Protein AF-A0A1W9GSI4-F1 (afdb_monomer_lite)

Structure (mmCIF, N/CA/C/O backbone):
data_AF-A0A1W9GSI4-F1
#
_entry.id   AF-A0A1W9GSI4-F1
#
loop_
_atom_site.group_PDB
_atom_site.id
_atom_site.type_symbol
_atom_site.label_atom_id
_atom_site.label_alt_id
_atom_site.label_comp_id
_atom_site.label_asym_id
_atom_site.label_entity_id
_atom_site.label_seq_id
_atom_site.pdbx_PDB_ins_code
_atom_site.Cartn_x
_atom_site.Cartn_y
_atom_site.Cartn_z
_atom_site.occupancy
_atom_site.B_iso_or_equiv
_atom_site.auth_seq_id
_atom_site.auth_comp_id
_atom_site.auth_asym_id
_atom_site.auth_atom_id
_atom_site.pdbx_PDB_model_num
ATOM 1 N N . MET A 1 1 ? -27.346 -15.197 -15.917 1.00 40.31 1 MET A N 1
ATOM 2 C CA . MET A 1 1 ? -25.881 -15.423 -15.938 1.00 40.31 1 MET A CA 1
ATOM 3 C C . MET A 1 1 ? -25.239 -14.721 -17.139 1.00 40.31 1 MET A C 1
ATOM 5 O O . MET A 1 1 ? -24.558 -15.357 -17.931 1.00 40.31 1 MET A O 1
ATOM 9 N N . HIS A 1 2 ? -25.466 -13.418 -17.298 1.00 39.72 2 HIS A N 1
ATOM 10 C CA . HIS A 1 2 ? -24.841 -12.582 -18.329 1.00 39.72 2 HIS A CA 1
ATOM 11 C C . HIS A 1 2 ? -24.507 -11.247 -17.664 1.00 39.72 2 HIS A C 1
ATOM 13 O O . HIS A 1 2 ? -25.295 -10.324 -17.788 1.00 39.72 2 HIS A O 1
ATOM 19 N N . ASP A 1 3 ? -23.423 -11.187 -16.880 1.00 42.22 3 ASP A N 1
ATOM 20 C CA . ASP A 1 3 ? -22.788 -9.902 -16.542 1.00 42.22 3 ASP A CA 1
ATOM 21 C C . ASP A 1 3 ? -21.398 -10.081 -15.897 1.00 42.22 3 ASP A C 1
ATOM 23 O O . ASP A 1 3 ? -21.201 -9.890 -14.702 1.00 42.22 3 ASP A O 1
ATOM 27 N N . ALA A 1 4 ? -20.414 -10.539 -16.673 1.00 43.31 4 ALA A N 1
ATOM 28 C CA . ALA A 1 4 ? -19.015 -10.606 -16.215 1.00 43.31 4 ALA A CA 1
ATOM 29 C C . ALA A 1 4 ? -18.017 -10.071 -17.259 1.00 43.31 4 ALA A C 1
ATOM 31 O O . ALA A 1 4 ? -16.810 -10.234 -17.114 1.00 43.31 4 ALA A O 1
ATOM 32 N N . GLY A 1 5 ? -18.522 -9.420 -18.315 1.00 39.53 5 GLY A N 1
ATOM 33 C CA . GLY A 1 5 ? -17.714 -8.829 -19.388 1.00 39.53 5 GLY A CA 1
ATOM 34 C C . GLY A 1 5 ? -17.494 -7.317 -19.268 1.00 39.53 5 GLY A C 1
ATOM 35 O O . GLY A 1 5 ? -16.697 -6.772 -20.023 1.00 39.53 5 GLY A O 1
ATOM 36 N N . GLN A 1 6 ? -18.166 -6.620 -18.342 1.00 42.44 6 GLN A N 1
ATOM 37 C CA . GLN A 1 6 ? -18.096 -5.152 -18.247 1.00 42.44 6 GLN A CA 1
ATOM 38 C C . GLN A 1 6 ? -17.002 -4.612 -17.308 1.00 42.44 6 GLN A C 1
ATOM 40 O O . GLN A 1 6 ? -16.680 -3.427 -17.369 1.00 42.44 6 GLN A O 1
ATOM 45 N N . ALA A 1 7 ? -16.365 -5.452 -16.487 1.00 44.50 7 ALA A N 1
ATOM 46 C CA . ALA A 1 7 ? -15.383 -4.977 -15.506 1.00 44.50 7 ALA A CA 1
ATOM 47 C C . ALA A 1 7 ? -14.026 -4.558 -16.115 1.00 44.50 7 ALA A C 1
ATOM 49 O O . ALA A 1 7 ? -13.270 -3.844 -15.466 1.00 44.50 7 ALA A O 1
ATOM 50 N N . ILE A 1 8 ? -13.724 -4.946 -17.363 1.00 47.78 8 ILE A N 1
ATOM 51 C CA . ILE A 1 8 ? -12.445 -4.617 -18.026 1.00 47.78 8 ILE A CA 1
ATOM 52 C C . ILE A 1 8 ? -12.580 -3.399 -18.965 1.00 47.78 8 ILE A C 1
ATOM 54 O O . ILE A 1 8 ? -11.622 -2.652 -19.149 1.00 47.78 8 ILE A O 1
ATOM 58 N N . SER A 1 9 ? -13.781 -3.091 -19.474 1.00 45.72 9 SER A N 1
ATOM 59 C CA . SER A 1 9 ? -14.029 -1.857 -20.248 1.00 45.72 9 SER A CA 1
ATOM 60 C C . SER A 1 9 ? -14.299 -0.614 -19.385 1.00 45.72 9 SER A C 1
ATOM 62 O O . SER A 1 9 ? -14.203 0.504 -19.885 1.00 45.72 9 SER A O 1
ATOM 64 N N . GLY A 1 10 ? -14.587 -0.772 -18.089 1.00 39.91 10 GLY A N 1
ATOM 65 C CA . GLY A 1 10 ? -14.935 0.342 -17.196 1.00 39.91 10 GLY A CA 1
ATOM 66 C C . GLY A 1 10 ? -13.786 1.292 -16.826 1.00 39.91 10 GLY A C 1
ATOM 67 O O . GLY A 1 10 ? -14.050 2.391 -16.340 1.00 39.91 10 GLY A O 1
ATOM 68 N N . LEU A 1 11 ? -12.522 0.921 -17.067 1.00 46.91 11 LEU A N 1
ATOM 69 C CA . LEU A 1 11 ? -11.364 1.724 -16.645 1.00 46.91 11 LEU A CA 1
ATOM 70 C C . LEU A 1 11 ? -10.825 2.698 -17.710 1.00 46.91 11 LEU A C 1
ATOM 72 O O . LEU A 1 11 ? -9.931 3.480 -17.402 1.00 46.91 11 LEU A O 1
ATOM 76 N N . LEU A 1 12 ? -11.367 2.693 -18.937 1.00 45.78 12 LEU A N 1
ATOM 77 C CA . LEU A 1 12 ? -10.897 3.555 -20.038 1.00 45.78 12 LEU A CA 1
ATOM 78 C C . LEU A 1 12 ? -11.909 4.627 -20.489 1.00 45.78 12 LEU A C 1
ATOM 80 O O . LEU A 1 12 ? -11.684 5.303 -21.491 1.00 45.78 12 LEU A O 1
ATOM 84 N N . GLN A 1 13 ? -13.020 4.804 -19.763 1.00 46.88 13 GLN A N 1
ATOM 85 C CA . GLN A 1 13 ? -14.098 5.727 -20.152 1.00 46.88 13 GLN A CA 1
ATOM 86 C C . GLN A 1 13 ? -14.518 6.728 -19.066 1.00 46.88 13 GLN A C 1
ATOM 88 O O . GLN A 1 13 ? -15.527 7.412 -19.222 1.00 46.88 13 GLN A O 1
ATOM 93 N N . LYS A 1 14 ? -13.720 6.884 -18.000 1.00 47.88 14 LYS A N 1
ATOM 94 C CA . LYS A 1 14 ? -13.940 7.894 -16.948 1.00 47.88 14 LYS A CA 1
ATOM 95 C C . LYS A 1 14 ? -12.891 9.013 -16.955 1.00 47.88 14 LYS A C 1
ATOM 97 O O . LYS A 1 14 ? -12.501 9.507 -15.910 1.00 47.88 14 LYS A O 1
ATOM 102 N N . GLU A 1 15 ? -12.484 9.448 -18.145 1.00 48.78 15 GLU A N 1
ATOM 103 C CA . GLU A 1 15 ? -11.797 10.731 -18.350 1.00 48.78 15 GLU A CA 1
ATOM 104 C C . GLU A 1 15 ? -12.497 11.560 -19.429 1.00 48.78 15 GLU A C 1
ATOM 106 O O . GLU A 1 15 ? -11.930 11.868 -20.471 1.00 48.78 15 GLU A O 1
ATOM 111 N N . ARG A 1 16 ? -13.761 11.930 -19.194 1.00 48.81 16 ARG A N 1
ATOM 112 C CA . ARG A 1 16 ? -14.377 13.119 -19.806 1.00 48.81 16 ARG A CA 1
ATOM 113 C C . ARG A 1 16 ? -15.412 13.710 -18.856 1.00 48.81 16 ARG A C 1
ATOM 115 O O . ARG A 1 16 ? -16.540 13.238 -18.800 1.00 48.81 16 ARG A O 1
ATOM 122 N N . GLY A 1 17 ? -15.021 14.773 -18.156 1.00 37.59 17 GLY A N 1
ATOM 123 C CA . GLY A 1 17 ? -15.942 15.668 -17.456 1.00 37.59 17 GLY A CA 1
ATOM 124 C C . GLY A 1 17 ? -15.540 15.946 -16.015 1.00 37.59 17 GLY A C 1
ATOM 125 O O . GLY A 1 17 ? -16.058 15.314 -15.102 1.00 37.59 17 GLY A O 1
ATOM 126 N N . GLY A 1 18 ? -14.655 16.925 -15.807 1.00 53.66 18 GLY A N 1
ATOM 127 C CA . GLY A 1 18 ? -14.630 17.641 -14.530 1.00 53.66 18 GLY A CA 1
ATOM 128 C C . GLY A 1 18 ? -15.975 18.351 -14.294 1.00 53.66 18 GLY A C 1
ATOM 129 O O . GLY A 1 18 ? -16.701 18.594 -15.268 1.00 53.66 18 GLY A O 1
ATOM 130 N N . PRO A 1 19 ? -16.336 18.662 -13.037 1.00 52.75 19 PRO A N 1
ATOM 131 C CA . PRO A 1 19 ? -17.586 19.347 -12.730 1.00 52.75 19 PRO A CA 1
ATOM 132 C C . PRO A 1 19 ? -17.644 20.688 -13.474 1.00 52.75 19 PRO A C 1
ATOM 134 O O . PRO A 1 19 ? -16.715 21.493 -13.408 1.00 52.75 19 PRO A O 1
ATOM 137 N N . ARG A 1 20 ? -18.728 20.884 -14.227 1.00 52.44 20 ARG A N 1
ATOM 138 C CA . ARG A 1 20 ? -19.085 22.144 -14.886 1.00 52.44 20 ARG A CA 1
ATOM 139 C C . ARG A 1 20 ? -20.109 22.858 -14.011 1.00 52.44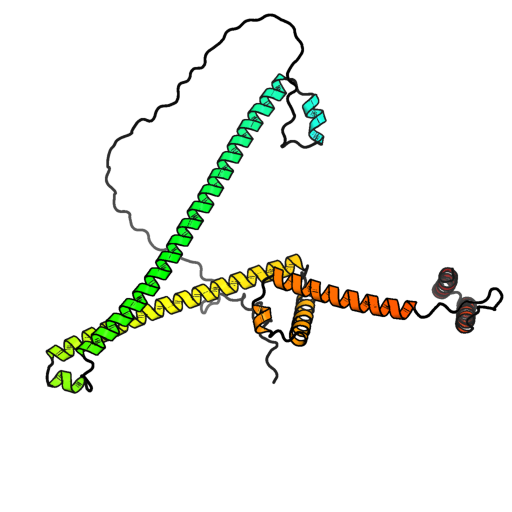 20 ARG A C 1
ATOM 141 O O . ARG A 1 20 ? -20.885 22.196 -13.328 1.00 52.44 20 ARG A O 1
ATOM 148 N N . ASP A 1 21 ? -20.113 24.181 -14.042 1.00 62.81 21 ASP A N 1
ATOM 149 C CA . ASP A 1 21 ? -21.222 24.966 -13.500 1.00 62.81 21 ASP A CA 1
ATOM 150 C C . ASP A 1 21 ? -22.487 24.809 -14.374 1.00 62.81 21 ASP A C 1
ATOM 152 O O . ASP A 1 21 ? -22.418 24.303 -15.499 1.00 62.81 21 ASP A O 1
ATOM 156 N N . ASP A 1 22 ? -23.647 25.269 -13.888 1.00 56.91 22 ASP A N 1
ATOM 157 C CA . ASP A 1 22 ? -24.937 25.229 -14.613 1.00 56.91 22 ASP A CA 1
ATOM 158 C C . ASP A 1 22 ? -24.930 26.017 -15.948 1.00 56.91 22 ASP A C 1
ATOM 160 O O . ASP A 1 22 ? -25.907 26.003 -16.696 1.00 56.91 22 ASP A O 1
ATOM 164 N N . ALA A 1 23 ? -23.816 26.677 -16.289 1.00 56.47 23 ALA A N 1
ATOM 165 C CA . ALA A 1 23 ? -23.590 27.386 -17.547 1.00 56.47 23 ALA A CA 1
ATOM 166 C C . ALA A 1 23 ? -22.503 26.746 -18.444 1.00 56.47 23 ALA A C 1
ATOM 168 O O . ALA A 1 23 ? -22.172 27.288 -19.503 1.00 56.47 23 ALA A O 1
ATOM 169 N N . GLY A 1 24 ? -21.959 25.583 -18.072 1.00 53.06 24 GLY A N 1
ATOM 170 C CA . GLY A 1 24 ? -21.089 24.772 -18.922 1.00 53.06 24 GLY A CA 1
ATOM 171 C C . GLY A 1 24 ? -19.654 25.282 -19.110 1.00 53.06 24 GLY A C 1
ATOM 172 O O . GLY A 1 24 ? -19.004 24.843 -20.067 1.00 53.06 24 GLY A O 1
ATOM 173 N N . ARG A 1 25 ? -19.140 26.161 -18.238 1.00 52.41 25 ARG A N 1
ATOM 174 C CA . ARG A 1 25 ? -17.769 26.701 -18.305 1.00 52.41 25 ARG A CA 1
ATOM 175 C C . ARG A 1 25 ? -16.822 25.978 -17.336 1.00 52.41 25 ARG A C 1
ATOM 177 O O . ARG A 1 25 ? -17.233 25.431 -16.318 1.00 52.41 25 ARG A O 1
ATOM 184 N N . PHE A 1 26 ? -15.533 25.940 -17.686 1.00 51.50 26 PHE A N 1
ATOM 185 C CA . PHE A 1 26 ? -14.476 25.400 -16.823 1.00 51.50 26 PHE A CA 1
ATOM 186 C C . PHE A 1 26 ? -14.098 26.447 -15.766 1.00 51.50 26 PHE A C 1
ATOM 188 O O . PHE A 1 26 ? -13.751 27.573 -16.121 1.00 51.50 26 PHE A O 1
ATOM 195 N N . ALA A 1 27 ? -14.181 26.089 -14.483 1.00 43.56 27 ALA A N 1
ATOM 196 C CA . ALA A 1 27 ? -13.895 26.997 -13.376 1.00 43.56 27 ALA A CA 1
ATOM 197 C C . ALA A 1 27 ? -12.385 27.275 -13.250 1.00 43.56 27 ALA A C 1
ATOM 199 O O . ALA A 1 27 ? -11.606 26.400 -12.872 1.00 43.56 27 ALA A O 1
ATOM 200 N N . SER A 1 28 ? -11.976 28.506 -13.554 1.00 43.38 28 SER A N 1
ATOM 201 C CA . SER A 1 28 ? -10.639 29.030 -13.264 1.00 43.38 28 SER A CA 1
ATOM 202 C C . SER A 1 28 ? -10.508 29.347 -11.771 1.00 43.38 28 SER A C 1
ATOM 204 O O . SER A 1 28 ? -11.365 30.011 -11.188 1.00 43.38 28 SER A O 1
ATOM 206 N N . ALA A 1 29 ? -9.426 28.888 -11.149 1.00 38.00 29 ALA A N 1
ATOM 207 C CA . ALA A 1 29 ? -9.125 29.132 -9.745 1.00 38.00 29 ALA A CA 1
ATOM 208 C C . ALA A 1 29 ? -8.625 30.572 -9.488 1.00 38.00 29 ALA A C 1
ATOM 210 O O . ALA A 1 29 ? -7.587 30.950 -10.017 1.00 38.00 29 ALA A O 1
ATOM 211 N N . LYS A 1 30 ? -9.360 31.282 -8.611 1.00 46.81 30 LYS A N 1
ATOM 212 C CA . LYS A 1 30 ? -9.003 32.371 -7.659 1.00 46.81 30 LYS A CA 1
ATOM 213 C C . LYS A 1 30 ? -8.314 33.662 -8.159 1.00 46.81 30 LYS A C 1
ATOM 215 O O . LYS A 1 30 ? -7.487 33.655 -9.059 1.00 46.81 30 LYS A O 1
ATOM 220 N N . PRO A 1 31 ? -8.594 34.781 -7.466 1.00 37.41 31 PRO A N 1
ATOM 221 C CA . PRO A 1 31 ? -7.566 35.323 -6.568 1.00 37.41 31 PRO A CA 1
ATOM 222 C C . PRO A 1 31 ? -8.114 35.593 -5.158 1.00 37.41 31 PRO A C 1
ATOM 224 O O . PRO A 1 31 ? -9.151 36.229 -4.990 1.00 37.41 31 PRO A O 1
ATOM 227 N N . THR A 1 32 ? -7.406 35.089 -4.147 1.00 41.19 32 THR A N 1
ATOM 228 C CA . THR A 1 32 ? -7.625 35.415 -2.733 1.00 41.19 32 THR A CA 1
ATOM 229 C C . THR A 1 32 ? -6.710 36.572 -2.352 1.00 41.19 32 THR A C 1
ATOM 231 O O . THR A 1 32 ? -5.536 36.577 -2.711 1.00 41.19 32 THR A O 1
ATOM 234 N N . GLU A 1 33 ? -7.318 37.517 -1.644 1.00 40.41 33 GLU A N 1
ATOM 235 C CA . GLU A 1 33 ? -6.767 38.704 -1.004 1.00 40.41 33 GLU A CA 1
ATOM 236 C C . GLU A 1 33 ? -5.466 38.508 -0.219 1.00 40.41 33 GLU A C 1
ATOM 238 O O . GLU A 1 33 ? -5.173 37.474 0.379 1.00 40.41 33 GLU A O 1
ATOM 243 N N . GLU A 1 34 ? -4.749 39.618 -0.231 1.00 37.88 34 GLU A N 1
ATOM 244 C CA . GLU A 1 34 ? -3.474 39.990 0.348 1.00 37.88 34 GLU A CA 1
ATOM 245 C C . GLU A 1 34 ? -3.683 40.558 1.763 1.00 37.88 34 GLU A C 1
ATOM 247 O O . GLU A 1 34 ? -4.482 41.476 1.923 1.00 37.88 34 GLU A O 1
ATOM 252 N N . GLN A 1 35 ? -2.969 40.048 2.781 1.00 36.09 35 GLN A N 1
ATOM 253 C CA . GLN A 1 35 ? -2.587 40.786 4.004 1.00 36.09 35 GLN A CA 1
ATOM 254 C C . GLN A 1 35 ? -1.605 39.975 4.892 1.00 36.09 35 GLN A C 1
ATOM 256 O O . GLN A 1 35 ? -1.440 38.778 4.665 1.00 36.09 35 GLN A O 1
ATOM 261 N N . PRO A 1 36 ? -0.857 40.603 5.828 1.00 41.44 36 PRO A N 1
ATOM 262 C CA . PRO A 1 36 ? 0.593 40.749 5.725 1.00 41.44 36 PRO A CA 1
ATOM 263 C C . PRO A 1 36 ? 1.386 39.981 6.801 1.00 41.44 36 PRO A C 1
ATOM 265 O O . PRO A 1 36 ? 0.850 39.496 7.795 1.00 41.44 36 PRO A O 1
ATOM 268 N N . ALA A 1 37 ? 2.701 39.898 6.588 1.00 42.72 37 ALA A N 1
ATOM 269 C CA . ALA A 1 37 ? 3.667 39.226 7.455 1.00 42.72 37 ALA A CA 1
ATOM 270 C C . ALA A 1 37 ? 3.863 39.920 8.823 1.00 42.72 37 ALA A C 1
ATOM 272 O O . ALA A 1 37 ? 3.913 41.152 8.873 1.00 42.72 37 ALA A O 1
ATOM 273 N N . PRO A 1 38 ? 4.074 39.164 9.919 1.00 48.62 38 PRO A N 1
ATOM 274 C CA . PRO A 1 38 ? 4.677 39.699 11.135 1.00 48.62 38 PRO A CA 1
ATOM 275 C C . PRO A 1 38 ? 6.219 39.762 11.023 1.00 48.62 38 PRO A C 1
ATOM 277 O O . PRO A 1 38 ? 6.820 38.965 10.296 1.00 48.62 38 PRO A O 1
ATOM 280 N N . PRO A 1 39 ? 6.872 40.703 11.733 1.00 41.78 39 PRO A N 1
ATOM 281 C CA . PRO A 1 39 ? 8.313 40.918 11.669 1.00 41.78 39 PRO A CA 1
ATOM 282 C C . PRO A 1 39 ? 9.036 39.878 12.528 1.00 41.78 39 PRO A C 1
ATOM 284 O O . PRO A 1 39 ? 8.602 39.591 13.643 1.00 41.78 39 PRO A O 1
ATOM 287 N N . VAL A 1 40 ? 10.154 39.342 12.035 1.00 43.97 40 VAL A N 1
ATOM 288 C CA . VAL A 1 40 ? 11.055 38.528 12.860 1.00 43.97 40 VAL A CA 1
ATOM 289 C C . VAL A 1 40 ? 12.350 39.289 13.085 1.00 43.97 40 VAL A C 1
ATOM 291 O O . VAL A 1 40 ? 13.015 39.755 12.161 1.00 43.97 40 VAL A O 1
ATOM 294 N N . GLU A 1 41 ? 12.599 39.447 14.372 1.00 38.03 41 GLU A N 1
ATOM 295 C CA . GLU A 1 41 ? 13.640 40.170 15.071 1.00 38.03 41 GLU A CA 1
ATOM 296 C C . GLU A 1 41 ? 15.046 39.676 14.711 1.00 38.03 41 GLU A C 1
ATOM 298 O O . GLU A 1 41 ? 15.299 38.481 14.548 1.00 38.03 41 GLU A O 1
ATOM 303 N N . ALA A 1 42 ? 15.971 40.627 14.619 1.00 37.81 42 ALA A N 1
ATOM 304 C CA . ALA A 1 42 ? 17.393 40.381 14.481 1.00 37.81 42 ALA A CA 1
ATOM 305 C C . ALA A 1 42 ? 17.930 39.621 15.702 1.00 37.81 42 ALA A C 1
ATOM 307 O O . ALA A 1 42 ? 17.799 40.080 16.833 1.00 37.81 42 ALA A O 1
ATOM 308 N N . THR A 1 43 ? 18.598 38.492 15.469 1.00 36.91 43 THR A N 1
ATOM 309 C CA . THR A 1 43 ? 19.545 37.922 16.431 1.00 36.91 43 THR A CA 1
ATOM 310 C C . THR A 1 43 ? 20.904 37.821 15.755 1.00 36.91 43 THR A C 1
ATOM 312 O O . THR A 1 43 ? 21.094 37.104 14.773 1.00 36.91 43 THR A O 1
ATOM 315 N N . GLU A 1 44 ? 21.828 38.625 16.266 1.00 34.56 44 GLU A N 1
ATOM 316 C CA . GLU A 1 44 ? 23.229 38.686 15.887 1.00 34.56 44 GLU A CA 1
ATOM 317 C C . GLU A 1 44 ? 24.038 37.512 16.475 1.00 34.56 44 GLU A C 1
ATOM 319 O O . GLU A 1 44 ? 23.979 37.266 17.677 1.00 34.56 44 GLU A O 1
ATOM 324 N N . ARG A 1 45 ? 24.917 36.955 15.618 1.00 37.09 45 ARG A N 1
ATOM 325 C CA . ARG A 1 45 ? 26.248 36.345 15.891 1.00 37.09 45 ARG A CA 1
ATOM 326 C C . ARG A 1 45 ? 26.308 34.936 16.527 1.00 37.09 45 ARG A C 1
ATOM 328 O O . ARG A 1 45 ? 25.372 34.537 17.205 1.00 37.09 45 ARG A O 1
ATOM 335 N N . PRO A 1 46 ? 27.435 34.193 16.373 1.00 37.69 46 PRO A N 1
ATOM 336 C CA . PRO A 1 46 ? 28.708 34.550 15.729 1.00 37.69 46 PRO A CA 1
ATOM 337 C C . PRO A 1 46 ? 29.096 33.670 14.525 1.00 37.69 46 PRO A C 1
ATOM 339 O O . PRO A 1 46 ? 28.721 32.509 14.407 1.00 37.69 46 PRO A O 1
ATOM 342 N N . VAL A 1 47 ? 29.899 34.262 13.639 1.00 40.53 47 VAL A N 1
ATOM 343 C CA . VAL A 1 47 ? 30.646 33.572 12.582 1.00 40.53 47 VAL A CA 1
ATOM 344 C C . VAL A 1 47 ? 31.817 32.862 13.248 1.00 40.53 47 VAL A C 1
ATOM 346 O O . VAL A 1 47 ? 32.717 33.522 13.768 1.00 40.53 47 VAL A O 1
ATOM 349 N N . GLU A 1 48 ? 31.786 31.533 13.253 1.00 35.66 48 GLU A N 1
ATOM 350 C CA . GLU A 1 48 ? 32.912 30.709 13.670 1.00 35.66 48 GLU A CA 1
ATOM 351 C C . GLU A 1 48 ? 33.693 30.281 12.425 1.00 35.66 48 GLU A C 1
ATOM 353 O O . GLU A 1 48 ? 33.201 29.599 11.526 1.00 35.66 48 GLU A O 1
ATOM 358 N N . THR A 1 49 ? 34.908 30.810 12.370 1.00 37.16 49 THR A N 1
ATOM 359 C CA . THR A 1 49 ? 35.991 30.532 11.439 1.00 37.16 49 THR A CA 1
ATOM 360 C C . THR A 1 49 ? 36.239 29.030 11.308 1.00 37.16 49 THR A C 1
ATOM 362 O O . THR A 1 49 ? 36.570 28.375 12.293 1.00 37.16 49 THR A O 1
ATOM 365 N N . GLN A 1 50 ? 36.182 28.500 10.086 1.00 34.84 50 GLN A N 1
ATOM 366 C CA . GLN A 1 50 ? 36.937 27.301 9.731 1.00 34.84 50 GLN A CA 1
ATOM 367 C C . GLN A 1 50 ? 37.856 27.607 8.552 1.00 34.84 50 GLN A C 1
ATOM 369 O O . GLN A 1 50 ? 37.422 27.993 7.468 1.00 34.84 50 GLN A O 1
ATOM 374 N N . GLU A 1 51 ? 39.136 27.488 8.883 1.00 33.88 51 GLU A N 1
ATOM 375 C CA . GLU A 1 51 ? 40.349 27.622 8.094 1.00 33.88 51 GLU A CA 1
ATOM 376 C C . GLU A 1 51 ? 40.234 27.125 6.650 1.00 33.88 51 GLU A C 1
ATOM 378 O O . GLU A 1 51 ? 39.897 25.973 6.370 1.00 33.88 51 GLU A O 1
ATOM 383 N N . SER A 1 52 ? 40.631 28.003 5.734 1.00 39.47 52 SER A N 1
ATOM 384 C CA . SER A 1 52 ? 41.185 27.622 4.440 1.00 39.47 52 SER A CA 1
ATOM 385 C C . SER A 1 52 ? 42.442 26.770 4.665 1.00 39.47 52 SER A C 1
ATOM 387 O O . SER A 1 52 ? 43.315 27.206 5.419 1.00 39.47 52 SER A O 1
ATOM 389 N N . PRO A 1 53 ? 42.611 25.611 4.006 1.00 39.50 53 PRO A N 1
ATOM 390 C CA . PRO A 1 53 ? 43.920 24.996 3.920 1.00 39.50 53 PRO A CA 1
ATOM 391 C C . PRO A 1 53 ? 44.759 25.799 2.923 1.00 39.50 53 PRO A C 1
ATOM 393 O O . PRO A 1 53 ? 44.529 25.750 1.718 1.00 39.50 53 PRO A O 1
ATOM 396 N N . ASP A 1 54 ? 45.642 26.606 3.503 1.00 30.31 54 ASP A N 1
ATOM 397 C CA . ASP A 1 54 ? 47.023 26.881 3.102 1.00 30.31 54 ASP A CA 1
ATOM 398 C C . ASP A 1 54 ? 47.358 26.700 1.606 1.00 30.31 54 ASP A C 1
ATOM 400 O O . ASP A 1 54 ? 47.581 25.593 1.106 1.00 30.31 54 ASP A O 1
ATOM 404 N N . ASP A 1 55 ? 47.449 27.837 0.914 1.00 41.41 55 ASP A N 1
ATOM 405 C CA . ASP A 1 55 ? 48.213 28.004 -0.320 1.00 41.41 55 ASP A CA 1
ATOM 406 C C . ASP A 1 55 ? 49.702 27.811 0.007 1.00 41.41 55 ASP A C 1
ATOM 408 O O . ASP A 1 55 ? 50.441 28.769 0.231 1.00 41.41 55 ASP A O 1
ATOM 412 N N . ASN A 1 56 ? 50.164 26.562 0.003 1.00 31.83 56 ASN A N 1
ATOM 413 C CA . ASN A 1 56 ? 51.586 26.267 -0.127 1.00 31.83 56 ASN A CA 1
ATOM 414 C C . ASN A 1 56 ? 51.884 25.909 -1.590 1.00 31.83 56 ASN A C 1
ATOM 416 O O . ASN A 1 56 ? 52.059 24.748 -1.961 1.00 31.83 56 ASN A O 1
ATOM 420 N N . LEU A 1 57 ? 51.876 26.934 -2.447 1.00 37.34 57 LEU A N 1
ATOM 421 C CA . LEU A 1 57 ? 52.488 26.871 -3.773 1.00 37.34 57 LEU A CA 1
ATOM 422 C C . LEU A 1 57 ? 54.001 27.006 -3.599 1.00 37.34 57 LEU A C 1
ATOM 424 O O . LEU A 1 57 ? 54.579 28.083 -3.740 1.00 37.34 57 LEU A O 1
ATOM 428 N N . GLU A 1 58 ? 54.629 25.883 -3.272 1.00 32.00 58 GLU A N 1
ATOM 429 C CA . GLU A 1 58 ? 56.073 25.713 -3.330 1.00 32.00 58 GLU A CA 1
ATOM 430 C C . GLU A 1 58 ? 56.497 25.819 -4.809 1.00 32.00 58 GLU A C 1
ATOM 432 O O . GLU A 1 58 ? 56.290 24.912 -5.617 1.00 32.00 58 GLU A O 1
ATOM 437 N N . PHE A 1 59 ? 57.009 26.991 -5.193 1.00 37.06 59 PHE A N 1
ATOM 438 C CA . PHE A 1 59 ? 57.720 27.190 -6.453 1.00 37.06 59 PHE A CA 1
ATOM 439 C C . PHE A 1 59 ? 59.088 26.510 -6.333 1.00 37.06 59 PHE A C 1
ATOM 441 O O . PHE A 1 59 ? 60.034 27.097 -5.811 1.00 37.06 59 PHE A O 1
ATOM 448 N N . ASP A 1 60 ? 59.187 25.274 -6.819 1.00 31.31 60 ASP A N 1
ATOM 449 C CA . ASP A 1 60 ? 60.471 24.652 -7.139 1.00 31.31 60 ASP A CA 1
ATOM 450 C C . ASP A 1 60 ? 60.915 25.134 -8.527 1.00 31.31 60 ASP A C 1
ATOM 452 O O . ASP A 1 60 ? 60.482 24.628 -9.567 1.00 31.31 60 ASP A O 1
ATOM 456 N N . ASP A 1 61 ? 61.748 26.175 -8.535 1.00 40.31 61 ASP A N 1
ATOM 457 C CA . ASP A 1 61 ? 62.503 26.621 -9.707 1.00 40.31 61 ASP A CA 1
ATOM 458 C C . ASP A 1 61 ? 63.700 25.678 -9.910 1.00 40.31 61 ASP A C 1
ATOM 460 O O . ASP A 1 61 ? 64.857 25.984 -9.616 1.00 40.31 61 ASP A O 1
ATOM 464 N N . GLY A 1 62 ? 63.390 24.466 -10.367 1.00 29.83 62 GLY A N 1
ATOM 465 C CA . GLY A 1 62 ? 64.350 23.441 -10.747 1.00 29.83 62 GLY A CA 1
ATOM 466 C C . GLY A 1 62 ? 64.658 23.508 -12.239 1.00 29.83 62 GLY A C 1
ATOM 467 O O . GLY A 1 62 ? 64.176 22.690 -13.024 1.00 29.83 62 GLY A O 1
ATOM 468 N N . GLN A 1 63 ? 65.489 24.465 -12.653 1.00 40.16 63 GLN A N 1
ATOM 469 C CA . GLN A 1 63 ? 66.085 24.465 -13.986 1.00 40.16 63 GLN A CA 1
ATOM 470 C C . GLN A 1 63 ? 66.985 23.226 -14.151 1.00 40.16 63 GLN A C 1
ATOM 472 O O . GLN A 1 63 ? 68.121 23.200 -13.684 1.00 40.16 63 GLN A O 1
ATOM 477 N N . SER A 1 64 ? 66.494 22.199 -14.852 1.00 31.36 64 SER A N 1
ATOM 478 C CA . SER A 1 64 ? 67.323 21.109 -15.374 1.00 31.36 64 SER A CA 1
ATOM 479 C C . SER A 1 64 ? 67.218 21.056 -16.893 1.00 31.36 64 SER A C 1
ATOM 481 O O . SER A 1 64 ? 66.231 20.634 -17.491 1.00 31.36 64 SER A O 1
ATOM 483 N N . THR A 1 65 ? 68.279 21.547 -17.517 1.00 37.59 65 THR A N 1
ATOM 484 C CA . THR A 1 65 ? 68.634 21.336 -18.914 1.00 37.59 65 THR A CA 1
ATOM 485 C C . THR A 1 65 ? 68.886 19.856 -19.178 1.00 37.59 65 THR A C 1
ATOM 487 O O . THR A 1 65 ? 69.822 19.282 -18.625 1.00 37.59 65 THR A O 1
ATOM 490 N N . GLY A 1 66 ? 68.118 19.264 -20.084 1.00 31.11 66 GLY A N 1
ATOM 491 C CA . GLY A 1 66 ? 68.395 17.932 -20.604 1.00 31.11 66 GLY A CA 1
ATOM 492 C C . GLY A 1 66 ? 67.327 17.514 -21.597 1.00 31.11 66 GLY A C 1
ATOM 493 O O . GLY A 1 66 ? 66.212 17.190 -21.212 1.00 31.11 66 GLY A O 1
ATOM 494 N N . ALA A 1 67 ? 67.663 17.558 -22.883 1.00 44.28 67 ALA A N 1
ATOM 495 C CA . ALA A 1 67 ? 66.858 16.961 -23.930 1.00 44.28 67 ALA A CA 1
ATOM 496 C C . ALA A 1 67 ? 66.743 15.449 -23.685 1.00 44.28 67 ALA A C 1
ATOM 498 O O . ALA A 1 67 ? 67.693 14.713 -23.937 1.00 44.28 67 ALA A O 1
ATOM 499 N N . ASP A 1 68 ? 65.578 15.001 -23.226 1.00 32.28 68 ASP A N 1
ATOM 500 C CA . ASP A 1 68 ? 65.134 13.624 -23.394 1.00 32.28 68 ASP A CA 1
ATOM 501 C C . ASP A 1 68 ? 63.668 13.640 -23.830 1.00 32.28 68 ASP A C 1
ATOM 503 O O . ASP A 1 68 ? 62.773 14.143 -23.148 1.00 32.28 68 ASP A O 1
ATOM 507 N N . ASN A 1 69 ? 63.446 13.190 -25.057 1.00 42.88 69 ASN A N 1
ATOM 508 C CA . ASN A 1 69 ? 62.192 13.306 -25.783 1.00 42.88 69 ASN A CA 1
ATOM 509 C C . ASN A 1 69 ? 61.327 12.079 -25.477 1.00 42.88 69 ASN A C 1
ATOM 511 O O . ASN A 1 69 ? 61.040 11.273 -26.358 1.00 42.88 69 ASN A O 1
ATOM 515 N N . ASN A 1 70 ? 60.972 11.912 -24.204 1.00 47.56 70 ASN A N 1
ATOM 516 C CA . ASN A 1 70 ? 60.108 10.830 -23.748 1.00 47.56 70 ASN A CA 1
ATOM 517 C C . ASN A 1 70 ? 58.989 11.417 -22.879 1.00 47.56 70 ASN A C 1
ATOM 519 O O . ASN A 1 70 ? 58.970 11.297 -21.655 1.00 47.56 70 ASN A O 1
ATOM 523 N N . GLN A 1 71 ? 58.079 12.146 -23.528 1.00 51.75 71 GLN A N 1
ATOM 524 C CA . GLN A 1 71 ? 56.858 12.619 -22.883 1.00 51.75 71 GLN A CA 1
ATOM 525 C C . GLN A 1 71 ? 55.968 11.424 -22.519 1.00 51.75 71 GLN A C 1
ATOM 527 O O . GLN A 1 71 ? 55.829 10.512 -23.336 1.00 51.75 71 GLN A O 1
ATOM 532 N N . PRO A 1 72 ? 55.342 11.421 -21.326 1.00 56.94 72 PRO A N 1
ATOM 533 C CA . PRO A 1 72 ? 54.378 10.391 -20.974 1.00 56.94 72 PRO A CA 1
ATOM 534 C C . PRO A 1 72 ? 53.238 10.430 -21.993 1.00 56.94 72 PRO A C 1
ATOM 536 O O . PRO A 1 72 ? 52.652 11.488 -22.231 1.00 56.94 72 PRO A O 1
ATOM 539 N N . ASP A 1 73 ? 52.954 9.292 -22.622 1.00 69.31 73 ASP A N 1
ATOM 540 C CA . ASP A 1 73 ? 51.840 9.183 -23.557 1.00 69.31 73 ASP A CA 1
ATOM 541 C C . ASP A 1 73 ? 50.540 9.370 -22.763 1.00 69.31 73 ASP A C 1
ATOM 543 O O . ASP A 1 73 ? 50.170 8.546 -21.925 1.00 69.31 73 ASP A O 1
ATOM 547 N N . ILE A 1 74 ? 49.908 10.533 -22.931 1.00 78.44 74 ILE A N 1
ATOM 548 C CA . ILE A 1 74 ? 48.668 10.863 -22.236 1.00 78.44 74 ILE A CA 1
ATOM 549 C C . ILE A 1 74 ? 47.520 10.187 -22.981 1.00 78.44 74 ILE A C 1
ATOM 551 O O . ILE A 1 74 ? 47.160 10.584 -24.099 1.00 78.44 74 ILE A O 1
ATOM 555 N N . ASP A 1 75 ? 46.931 9.190 -22.323 1.00 82.19 75 ASP A N 1
ATOM 556 C CA . ASP A 1 75 ? 45.775 8.459 -22.825 1.00 82.19 75 ASP A CA 1
ATOM 557 C C . ASP A 1 75 ? 44.589 9.386 -23.115 1.00 82.19 75 ASP A C 1
ATOM 559 O O . ASP A 1 75 ? 44.306 10.354 -22.400 1.00 82.19 75 ASP A O 1
ATOM 563 N N . MET A 1 76 ? 43.858 9.049 -24.177 1.00 84.75 76 MET A N 1
ATOM 564 C CA . MET A 1 76 ? 42.649 9.760 -24.578 1.00 84.75 76 MET A CA 1
ATOM 565 C C . MET A 1 76 ? 41.566 9.658 -23.485 1.00 84.75 76 MET A C 1
ATOM 567 O O . MET A 1 76 ? 41.357 8.573 -22.932 1.00 84.75 76 MET A O 1
ATOM 571 N N . PRO A 1 77 ? 40.828 10.747 -23.195 1.00 86.00 77 PRO A N 1
ATOM 572 C CA . PRO A 1 77 ? 39.670 10.720 -22.308 1.00 86.00 77 PRO A CA 1
ATOM 573 C C . PRO A 1 77 ? 38.680 9.593 -22.621 1.00 86.00 77 PRO A C 1
ATOM 575 O O . PRO A 1 77 ? 38.281 9.397 -23.767 1.00 86.00 77 PRO A O 1
ATOM 578 N N . LYS A 1 78 ? 38.199 8.898 -21.583 1.00 83.94 78 LYS A N 1
ATOM 579 C CA . LYS A 1 78 ? 37.226 7.793 -21.718 1.00 83.94 78 LYS A CA 1
ATOM 580 C C . LYS A 1 78 ? 35.862 8.230 -22.262 1.00 83.94 78 LYS A C 1
ATOM 582 O O . LYS A 1 78 ? 35.091 7.394 -22.719 1.00 83.94 78 LYS A O 1
ATOM 587 N N . SER A 1 79 ? 35.550 9.519 -22.165 1.00 81.69 79 SER A N 1
ATOM 588 C CA . SER A 1 79 ? 34.297 10.112 -22.634 1.00 81.69 79 SER A CA 1
ATOM 589 C C . SER A 1 79 ? 34.299 10.438 -24.130 1.00 81.69 79 SER A C 1
ATOM 591 O O . SER A 1 79 ? 33.252 10.802 -24.664 1.00 81.69 79 SER A O 1
ATOM 593 N N . TRP A 1 80 ? 35.451 10.334 -24.798 1.00 84.31 80 TRP A N 1
ATOM 594 C CA . TRP A 1 80 ? 35.593 10.621 -26.222 1.00 84.31 80 TRP A CA 1
ATOM 595 C C . TRP A 1 80 ? 35.354 9.365 -27.051 1.00 84.31 80 TRP A C 1
ATOM 597 O O . TRP A 1 80 ? 35.646 8.241 -26.634 1.00 84.31 80 TRP A O 1
ATOM 607 N N . SER A 1 81 ? 34.790 9.560 -28.236 1.00 86.69 81 SER A N 1
ATOM 608 C CA . SER A 1 81 ? 34.450 8.459 -29.124 1.00 86.69 81 SER A CA 1
ATOM 609 C C . SER A 1 81 ? 35.686 7.958 -29.872 1.00 86.69 81 SER A C 1
ATOM 611 O O . SER A 1 81 ? 36.705 8.640 -29.986 1.00 86.69 81 SER A O 1
ATOM 613 N N . SER A 1 82 ? 35.616 6.747 -30.428 1.00 81.75 82 SER A N 1
ATOM 614 C CA . SER A 1 82 ? 36.733 6.190 -31.198 1.00 81.75 82 SER A CA 1
ATOM 615 C C . SER A 1 82 ? 37.051 6.980 -32.472 1.00 81.75 82 SER A C 1
ATOM 617 O O . SER A 1 82 ? 38.171 6.869 -32.962 1.00 81.75 82 SER A O 1
ATOM 619 N N . SER A 1 83 ? 36.100 7.760 -33.005 1.00 82.06 83 SER A N 1
ATOM 620 C CA . SER A 1 83 ? 36.323 8.651 -34.155 1.00 82.06 83 SER A CA 1
ATOM 621 C C . SER A 1 83 ? 37.179 9.871 -33.816 1.00 82.06 83 SER A C 1
ATOM 623 O O . SER A 1 83 ? 37.818 10.418 -34.707 1.00 82.06 83 SER A O 1
ATOM 625 N N . ASP A 1 84 ? 37.271 10.245 -32.540 1.00 85.94 84 ASP A N 1
ATOM 626 C CA . ASP A 1 84 ? 38.017 11.433 -32.103 1.00 85.94 84 ASP A CA 1
ATOM 627 C C . ASP A 1 84 ? 39.511 11.124 -31.880 1.00 85.94 84 ASP A C 1
ATOM 629 O O . ASP A 1 84 ? 40.321 12.012 -31.611 1.00 85.94 84 ASP A O 1
ATOM 633 N N . ARG A 1 85 ? 39.906 9.850 -32.033 1.00 82.62 85 ARG A N 1
ATOM 634 C CA . ARG A 1 85 ? 41.285 9.372 -31.856 1.00 82.62 85 ARG A CA 1
ATOM 635 C C . ARG A 1 85 ? 42.256 10.031 -32.838 1.00 82.62 85 ARG A C 1
ATOM 637 O O . ARG A 1 85 ? 43.378 10.371 -32.458 1.00 82.62 85 ARG A O 1
ATOM 644 N N . ASP A 1 86 ? 41.821 10.242 -34.076 1.00 82.38 86 ASP A N 1
ATOM 645 C CA . ASP A 1 86 ? 42.652 10.859 -35.112 1.00 82.38 86 ASP A CA 1
ATOM 646 C C . ASP A 1 86 ? 42.894 12.346 -34.825 1.00 82.38 86 ASP A C 1
ATOM 648 O O . ASP A 1 86 ? 43.968 12.866 -35.123 1.00 82.38 86 ASP A O 1
ATOM 652 N N . GLU A 1 87 ? 41.938 13.032 -34.199 1.00 83.69 87 GLU A N 1
ATOM 653 C CA . GLU A 1 87 ? 42.084 14.422 -33.758 1.00 83.69 87 GLU A CA 1
ATOM 654 C C . GLU A 1 87 ? 42.926 14.521 -32.482 1.00 83.69 87 GLU A C 1
ATOM 656 O O . GLU A 1 87 ? 43.803 15.379 -32.397 1.00 83.69 87 GLU A O 1
ATOM 661 N N . TRP A 1 88 ? 42.758 13.583 -31.544 1.00 86.19 88 TRP A N 1
ATOM 662 C CA . TRP A 1 88 ? 43.583 13.475 -30.337 1.00 86.19 88 TRP A CA 1
ATOM 663 C C . TRP A 1 88 ? 45.065 13.270 -30.661 1.00 86.19 88 TRP A C 1
ATOM 665 O O . TRP A 1 88 ? 45.937 13.879 -30.038 1.00 86.19 88 TRP A O 1
ATOM 675 N N . SER A 1 89 ? 45.367 12.443 -31.666 1.00 85.75 89 SER A N 1
ATOM 676 C CA . SER A 1 89 ? 46.749 12.170 -32.080 1.00 85.75 89 SER A CA 1
ATOM 677 C C . SER A 1 89 ? 47.469 13.404 -32.646 1.00 85.75 89 SER A C 1
ATOM 679 O O . SER A 1 89 ? 48.689 13.495 -32.532 1.00 85.75 89 SER A O 1
ATOM 681 N N . LYS A 1 90 ? 46.718 14.373 -33.193 1.00 89.00 90 LYS A N 1
ATOM 682 C CA . LYS A 1 90 ? 47.236 15.636 -33.748 1.00 89.00 90 LYS A CA 1
ATOM 683 C C . LYS A 1 90 ? 47.499 16.708 -32.686 1.00 89.00 90 LYS A C 1
ATOM 685 O O . LYS A 1 90 ? 48.120 17.722 -33.002 1.00 89.00 90 LYS A O 1
ATOM 690 N N . LEU A 1 91 ? 47.016 16.529 -31.455 1.00 86.50 91 LEU A N 1
ATOM 691 C CA . LEU A 1 91 ? 47.200 17.505 -30.382 1.00 86.50 91 LEU A CA 1
ATOM 692 C C . LEU A 1 91 ? 48.628 17.481 -29.839 1.00 86.50 91 LEU A C 1
ATOM 694 O O . LEU A 1 91 ? 49.235 16.421 -29.672 1.00 86.50 91 LEU A O 1
ATOM 698 N N . THR A 1 92 ? 49.138 18.664 -29.492 1.00 91.31 92 THR A N 1
ATOM 699 C CA . THR A 1 92 ? 50.412 18.774 -28.784 1.00 91.31 92 THR A CA 1
ATOM 700 C C . THR A 1 92 ? 50.304 18.152 -27.383 1.00 91.31 92 THR A C 1
ATOM 702 O O . THR A 1 92 ? 49.222 18.137 -26.789 1.00 91.31 92 THR A O 1
ATOM 705 N N . PRO A 1 93 ? 51.415 17.662 -26.815 1.00 85.94 93 PRO A N 1
ATOM 706 C CA . PRO A 1 93 ? 51.464 17.112 -25.456 1.00 85.94 93 PRO A CA 1
ATOM 707 C C . PRO A 1 93 ? 50.890 18.061 -24.392 1.00 85.94 93 PRO A C 1
ATOM 709 O O . PRO A 1 93 ? 50.150 17.640 -23.506 1.00 85.94 93 PRO A O 1
ATOM 712 N N . GLU A 1 94 ? 51.161 19.361 -24.523 1.00 85.81 94 GLU A N 1
ATOM 713 C CA . GLU A 1 94 ? 50.608 20.400 -23.649 1.00 85.81 94 GLU A CA 1
ATOM 714 C C . GLU A 1 94 ? 49.080 20.527 -23.800 1.00 85.81 94 GLU A C 1
ATOM 716 O O . GLU A 1 94 ? 48.355 20.581 -22.805 1.00 85.81 94 GLU A O 1
ATOM 721 N N . ALA A 1 95 ? 48.561 20.484 -25.034 1.00 86.06 95 ALA A N 1
ATOM 722 C CA . ALA A 1 95 ? 47.121 20.501 -25.286 1.00 86.06 95 ALA A CA 1
ATOM 723 C C . ALA A 1 95 ? 46.423 19.245 -24.734 1.00 86.06 95 ALA A C 1
ATOM 725 O O . ALA A 1 95 ? 45.351 19.361 -24.135 1.00 86.06 95 ALA A O 1
ATOM 726 N N . LYS A 1 96 ? 47.045 18.061 -24.853 1.00 88.25 96 LYS A N 1
ATOM 727 C CA . LYS A 1 96 ? 46.547 16.814 -24.245 1.00 88.25 96 LYS A CA 1
ATOM 728 C C . LYS A 1 96 ? 46.460 16.929 -22.720 1.00 88.25 96 LYS A C 1
ATOM 730 O O . LYS A 1 96 ? 45.431 16.572 -22.146 1.00 88.25 96 LYS A O 1
ATOM 735 N N . ALA A 1 97 ? 47.476 17.503 -22.071 1.00 87.62 97 ALA A N 1
ATOM 736 C CA . ALA A 1 97 ? 47.481 17.726 -20.623 1.00 87.62 97 ALA A CA 1
ATOM 737 C C . ALA A 1 97 ? 46.372 18.694 -20.166 1.00 87.62 97 ALA A C 1
ATOM 739 O O . ALA A 1 97 ? 45.721 18.458 -19.145 1.00 87.62 97 ALA A O 1
ATOM 740 N N . ILE A 1 98 ? 46.099 19.762 -20.927 1.00 88.56 98 ILE A N 1
ATOM 741 C CA . ILE A 1 98 ? 45.004 20.704 -20.631 1.00 88.56 98 ILE A CA 1
ATOM 742 C C . ILE A 1 98 ? 43.638 20.024 -20.767 1.00 88.56 98 ILE A C 1
ATOM 744 O O . ILE A 1 98 ? 42.776 20.200 -19.900 1.00 88.56 98 ILE A O 1
ATOM 748 N N . VAL A 1 99 ? 43.425 19.249 -21.836 1.00 88.94 99 VAL A N 1
ATOM 749 C CA . VAL A 1 99 ? 42.164 18.524 -22.046 1.00 88.94 99 VAL A CA 1
ATOM 750 C C . VAL A 1 99 ? 41.956 17.489 -20.946 1.00 88.94 99 VAL A C 1
ATOM 752 O O . VAL A 1 99 ? 40.878 17.449 -20.358 1.00 88.94 99 VAL A O 1
ATOM 755 N N . GLN A 1 100 ? 42.988 16.720 -20.598 1.00 88.62 100 GLN A N 1
ATOM 756 C CA . GLN A 1 100 ? 42.909 15.737 -19.523 1.00 88.62 100 GLN A CA 1
ATOM 757 C C . GLN A 1 100 ? 42.599 16.395 -18.170 1.00 88.62 100 GLN A C 1
ATOM 759 O O . GLN A 1 100 ? 41.724 15.922 -17.449 1.00 88.62 100 GLN A O 1
ATOM 764 N N . ARG A 1 101 ? 43.241 17.526 -17.844 1.00 89.06 101 ARG A N 1
ATOM 765 C CA . ARG A 1 101 ? 42.961 18.284 -16.612 1.00 89.06 101 ARG A CA 1
ATOM 766 C C . ARG A 1 101 ? 41.511 18.771 -16.555 1.00 89.06 101 ARG A C 1
ATOM 768 O O . ARG A 1 101 ? 40.856 18.628 -15.526 1.00 89.06 101 ARG A O 1
ATOM 775 N N . ARG A 1 102 ? 40.991 19.328 -17.653 1.00 91.62 102 ARG A N 1
ATOM 776 C CA . ARG A 1 102 ? 39.586 19.770 -17.740 1.00 91.62 102 ARG A CA 1
ATOM 777 C C . ARG A 1 102 ? 38.613 18.605 -17.634 1.00 91.62 102 ARG A C 1
ATOM 779 O O . ARG A 1 102 ? 37.577 18.735 -16.989 1.00 91.62 102 ARG A O 1
ATOM 786 N N . GLU A 1 103 ? 38.951 17.475 -18.238 1.00 91.94 103 GLU A N 1
ATOM 787 C CA . GLU A 1 103 ? 38.135 16.272 -18.165 1.00 91.94 103 GLU A CA 1
ATOM 788 C C . GLU A 1 103 ? 38.068 15.726 -16.737 1.00 91.94 103 GLU A C 1
ATOM 790 O O . GLU A 1 103 ? 36.977 15.449 -16.250 1.00 91.94 103 GLU A O 1
ATOM 795 N N . GLN A 1 104 ? 39.201 15.659 -16.034 1.00 89.31 104 GLN A N 1
ATOM 796 C CA . GLN A 1 104 ? 39.246 15.260 -14.625 1.00 89.31 104 GLN A CA 1
ATOM 797 C C . GLN A 1 104 ? 38.418 16.204 -13.744 1.00 89.31 104 GLN A C 1
ATOM 799 O O . GLN A 1 104 ? 37.671 15.745 -12.883 1.00 89.31 104 GLN A O 1
ATOM 804 N N . GLN A 1 105 ? 38.488 17.520 -13.982 1.00 91.50 105 GLN A N 1
ATOM 805 C CA . GLN A 1 105 ? 37.649 18.499 -13.280 1.00 91.50 105 GLN A CA 1
ATOM 806 C C . GLN A 1 105 ? 36.156 18.290 -13.568 1.00 91.50 105 GLN A C 1
ATOM 808 O O . GLN A 1 105 ? 35.332 18.360 -12.654 1.00 91.50 105 GLN A O 1
ATOM 813 N N . ARG A 1 106 ? 35.798 17.993 -14.823 1.00 91.69 106 ARG A N 1
ATOM 814 C CA . ARG A 1 106 ? 34.419 17.692 -15.226 1.00 91.69 106 ARG A CA 1
ATOM 815 C C . ARG A 1 106 ? 33.916 16.403 -14.582 1.00 91.69 106 ARG A C 1
ATOM 817 O O . ARG A 1 106 ? 32.818 16.398 -14.033 1.00 91.69 106 ARG A O 1
ATOM 824 N N . GLU A 1 107 ? 34.702 15.332 -14.620 1.00 91.06 107 GLU A N 1
ATOM 825 C CA . GLU A 1 107 ? 34.365 14.040 -14.017 1.00 91.06 107 GLU A CA 1
ATOM 826 C C . GLU A 1 107 ? 34.222 14.160 -12.495 1.00 91.06 107 GLU A C 1
ATOM 828 O O . GLU A 1 107 ? 33.237 13.682 -11.933 1.00 91.06 107 GLU A O 1
ATOM 833 N N . ALA A 1 108 ? 35.125 14.890 -11.833 1.00 91.12 108 ALA A N 1
ATOM 834 C CA . ALA A 1 108 ? 35.017 15.195 -10.408 1.00 91.12 108 ALA A CA 1
ATOM 835 C C . ALA A 1 108 ? 33.740 15.991 -10.085 1.00 91.12 108 ALA A C 1
ATOM 837 O O . ALA A 1 108 ? 33.032 15.663 -9.131 1.00 91.12 108 ALA A O 1
ATOM 838 N N . GLY A 1 109 ? 33.398 16.995 -10.902 1.00 92.06 109 GLY A N 1
ATOM 839 C CA . GLY A 1 109 ? 32.157 17.762 -10.769 1.00 92.06 109 GLY A CA 1
ATOM 840 C C . GLY A 1 109 ? 30.900 16.903 -10.943 1.00 92.06 109 GLY A C 1
ATOM 841 O O . GLY A 1 109 ? 29.986 16.972 -10.122 1.00 92.06 109 GLY A O 1
ATOM 842 N N . MET A 1 110 ? 30.875 16.039 -11.962 1.00 91.00 110 MET A N 1
ATOM 843 C CA . MET A 1 110 ? 29.760 15.121 -12.225 1.00 91.00 110 MET A CA 1
ATOM 844 C C . MET A 1 110 ? 29.618 14.055 -11.136 1.00 91.00 110 MET A C 1
ATOM 846 O O . MET A 1 110 ? 28.505 13.771 -10.704 1.00 91.00 110 MET A O 1
ATOM 850 N N . SER A 1 111 ? 30.727 13.500 -10.642 1.00 92.56 111 SER A N 1
ATOM 851 C CA . SER A 1 111 ? 30.736 12.543 -9.529 1.00 92.56 111 SER A CA 1
ATOM 852 C C . SER A 1 111 ? 30.236 13.183 -8.227 1.00 92.56 111 SER A C 1
ATOM 854 O O . SER A 1 111 ? 29.416 12.605 -7.506 1.00 92.56 111 SER A O 1
ATOM 856 N N . LYS A 1 112 ? 30.643 14.430 -7.951 1.00 94.88 112 LYS A N 1
ATOM 857 C CA . LYS A 1 112 ? 30.117 15.213 -6.825 1.00 94.88 112 LYS A CA 1
ATOM 858 C C . LYS A 1 112 ? 28.612 15.447 -6.961 1.00 94.88 112 LYS A C 1
ATOM 860 O O . LYS A 1 112 ? 27.881 15.245 -5.999 1.00 94.88 112 LYS A O 1
ATOM 865 N N . LEU A 1 113 ? 28.130 15.807 -8.148 1.00 93.06 113 LEU A N 1
ATOM 866 C CA . LEU A 1 113 ? 26.700 16.006 -8.381 1.00 93.06 113 LEU A CA 1
ATOM 867 C C . LEU A 1 113 ? 25.913 14.693 -8.244 1.00 93.06 113 LEU A C 1
ATOM 869 O O . LEU A 1 113 ? 24.893 14.660 -7.566 1.00 93.06 113 LEU A O 1
ATOM 873 N N . ALA A 1 114 ? 26.411 13.592 -8.809 1.00 93.38 114 ALA A N 1
ATOM 874 C CA . ALA A 1 114 ? 25.783 12.278 -8.696 1.00 93.38 114 ALA A CA 1
ATOM 875 C C . ALA A 1 114 ? 25.718 11.790 -7.238 1.00 93.38 114 ALA A C 1
ATOM 877 O O . ALA A 1 114 ? 24.686 11.283 -6.798 1.00 93.38 114 ALA A O 1
ATOM 878 N N . SER A 1 115 ? 26.793 11.977 -6.466 1.00 93.00 115 SER A N 1
ATOM 879 C CA . SER A 1 115 ? 26.801 11.634 -5.038 1.00 93.00 115 SER A CA 1
ATOM 880 C C . SER A 1 115 ? 25.855 12.517 -4.223 1.00 93.00 115 SER A C 1
ATOM 882 O O . SER A 1 115 ? 25.154 11.997 -3.357 1.00 93.00 115 SER A O 1
ATOM 884 N N . GLN A 1 116 ? 25.758 13.814 -4.530 1.00 92.31 116 GLN A N 1
ATOM 885 C CA . GLN A 1 116 ? 24.791 14.719 -3.903 1.00 92.31 116 GLN A CA 1
ATOM 886 C C . GLN A 1 116 ? 23.343 14.337 -4.224 1.00 92.31 116 GLN A C 1
ATOM 888 O O . GLN A 1 116 ? 22.518 14.303 -3.314 1.00 92.31 116 GLN A O 1
ATOM 893 N N . LEU A 1 117 ? 23.036 14.010 -5.482 1.00 91.06 117 LEU A N 1
ATOM 894 C CA . LEU A 1 117 ? 21.705 13.548 -5.882 1.00 91.06 117 LEU A CA 1
ATOM 895 C C . LEU A 1 117 ? 21.335 12.254 -5.164 1.00 91.06 117 LEU A C 1
ATOM 897 O O . LEU A 1 117 ? 20.283 12.188 -4.539 1.00 91.06 117 LEU A O 1
ATOM 901 N N . LYS A 1 118 ? 22.236 11.268 -5.149 1.00 93.19 118 LYS A N 1
ATOM 902 C CA . LYS A 1 118 ? 22.016 10.014 -4.424 1.00 93.19 118 LYS A CA 1
ATOM 903 C C . LYS A 1 118 ? 21.815 10.250 -2.926 1.00 93.19 118 LYS A C 1
ATOM 905 O O . LYS A 1 118 ? 20.933 9.648 -2.322 1.00 93.19 118 LYS A O 1
ATOM 910 N N . ALA A 1 119 ? 22.605 11.134 -2.316 1.00 92.44 119 ALA A N 1
ATOM 911 C CA . ALA A 1 119 ? 22.432 11.496 -0.912 1.00 92.44 119 ALA A CA 1
ATOM 912 C C . ALA A 1 119 ? 21.045 12.114 -0.668 1.00 92.44 119 ALA A C 1
ATOM 914 O O . ALA A 1 119 ? 20.345 11.690 0.251 1.00 92.44 119 ALA A O 1
ATOM 915 N N . LYS A 1 120 ? 20.610 13.037 -1.534 1.00 90.31 120 LYS A N 1
ATOM 916 C CA . LYS A 1 120 ? 19.282 13.660 -1.466 1.00 90.31 120 LYS A CA 1
ATOM 917 C C . LYS A 1 120 ? 18.149 12.654 -1.649 1.00 90.31 120 LYS A C 1
ATOM 919 O O . LYS A 1 120 ? 17.200 12.681 -0.876 1.00 90.31 120 LYS A O 1
ATOM 924 N N . GLU A 1 121 ? 18.262 11.730 -2.596 1.00 90.88 121 GLU A N 1
ATOM 925 C CA . GLU A 1 121 ? 17.289 10.646 -2.779 1.00 90.88 121 GLU A CA 1
ATOM 926 C C . GLU A 1 121 ? 17.176 9.776 -1.524 1.00 90.88 121 GLU A C 1
ATOM 928 O O . GLU A 1 121 ? 16.071 9.494 -1.062 1.00 90.88 121 GLU A O 1
ATOM 933 N N . THR A 1 122 ? 18.308 9.394 -0.924 1.00 93.88 122 THR A N 1
ATOM 934 C CA . THR A 1 122 ? 18.292 8.601 0.315 1.00 93.88 122 THR A CA 1
ATOM 935 C C . THR A 1 122 ? 17.730 9.374 1.508 1.00 93.88 122 THR A C 1
ATOM 937 O O . THR A 1 122 ? 17.081 8.779 2.364 1.00 93.88 122 THR A O 1
ATOM 940 N N . GLU A 1 123 ? 17.962 10.686 1.575 1.00 92.25 123 GLU A N 1
ATOM 941 C CA . GLU A 1 123 ? 17.404 11.565 2.605 1.00 92.25 123 GLU A CA 1
ATOM 942 C C . GLU A 1 123 ? 15.878 11.645 2.473 1.00 92.25 123 GLU A C 1
ATOM 944 O O . GLU A 1 123 ? 15.164 11.386 3.439 1.00 92.25 123 GLU A O 1
ATOM 949 N N . VAL A 1 124 ? 15.374 11.897 1.261 1.00 92.50 124 VAL A N 1
ATOM 950 C CA . VAL A 1 124 ? 13.932 11.935 0.976 1.00 92.50 124 VAL A CA 1
ATOM 951 C C . VAL A 1 124 ? 13.275 10.589 1.280 1.00 92.50 124 VAL A C 1
ATOM 953 O O . VAL A 1 124 ? 12.238 10.558 1.937 1.00 92.50 124 VAL A O 1
ATOM 956 N N . ALA A 1 125 ? 13.888 9.473 0.872 1.00 92.06 125 ALA A N 1
ATOM 957 C CA . ALA A 1 125 ? 13.363 8.139 1.156 1.00 92.06 125 ALA A CA 1
ATOM 958 C C . ALA A 1 125 ? 13.218 7.879 2.666 1.00 92.06 125 ALA A C 1
ATOM 960 O O . ALA A 1 125 ? 12.186 7.376 3.105 1.00 92.06 125 ALA A O 1
ATOM 961 N N . LYS A 1 126 ? 14.211 8.283 3.471 1.00 93.88 126 LYS A N 1
ATOM 962 C CA . LYS A 1 126 ? 14.150 8.165 4.937 1.00 93.88 126 LYS A CA 1
ATOM 963 C C . LYS A 1 126 ? 13.048 9.025 5.549 1.00 93.88 126 LYS A C 1
ATOM 965 O O . LYS A 1 126 ? 12.350 8.560 6.442 1.00 93.88 126 LYS A O 1
ATOM 970 N N . VAL A 1 127 ? 12.884 10.263 5.079 1.00 93.25 127 VAL A N 1
ATOM 971 C CA . VAL A 1 127 ? 11.814 11.153 5.560 1.00 93.25 127 VAL A CA 1
ATOM 972 C C . VAL A 1 127 ? 10.440 10.550 5.258 1.00 93.25 127 VAL A C 1
ATOM 974 O O . VAL A 1 127 ? 9.570 10.543 6.124 1.00 93.25 127 VAL A O 1
ATOM 977 N N . LEU A 1 128 ? 10.247 9.984 4.063 1.00 90.06 128 LEU A N 1
ATOM 978 C CA . LEU A 1 128 ? 8.995 9.314 3.702 1.00 90.06 128 LEU A CA 1
ATOM 979 C C . LEU A 1 128 ? 8.715 8.088 4.585 1.00 90.06 128 LEU A C 1
ATOM 981 O O . LEU A 1 128 ? 7.591 7.925 5.057 1.00 90.06 128 LEU A O 1
ATOM 985 N N . GLU A 1 129 ? 9.730 7.267 4.865 1.00 93.31 129 GLU A N 1
ATOM 986 C CA . GLU A 1 129 ? 9.609 6.111 5.765 1.00 93.31 129 GLU A CA 1
ATOM 987 C C . GLU A 1 129 ? 9.241 6.529 7.202 1.00 93.31 129 GLU A C 1
ATOM 989 O O . GLU A 1 129 ? 8.402 5.894 7.852 1.00 93.31 129 GLU A O 1
ATOM 994 N N . GLN A 1 130 ? 9.829 7.622 7.698 1.00 93.19 130 GLN A N 1
ATOM 995 C CA . GLN A 1 130 ? 9.496 8.187 9.007 1.00 93.19 130 GLN A CA 1
ATOM 996 C C . GLN A 1 130 ? 8.044 8.664 9.055 1.00 93.19 130 GLN A C 1
ATOM 998 O O . GLN A 1 130 ? 7.314 8.263 9.959 1.00 93.19 130 GLN A O 1
ATOM 1003 N N . ILE A 1 131 ? 7.595 9.421 8.049 1.00 91.56 131 ILE A N 1
ATOM 1004 C CA . ILE A 1 131 ? 6.204 9.890 7.949 1.00 91.56 131 ILE A CA 1
ATOM 1005 C C . ILE A 1 131 ? 5.227 8.708 7.923 1.00 91.56 131 ILE A C 1
ATOM 1007 O O . ILE A 1 131 ? 4.196 8.732 8.598 1.00 91.56 131 ILE A O 1
ATOM 1011 N N . GLU A 1 132 ? 5.530 7.649 7.167 1.00 89.62 132 GLU A N 1
ATOM 1012 C CA . GLU A 1 132 ? 4.680 6.456 7.117 1.00 89.62 132 GLU A CA 1
ATOM 1013 C C . GLU A 1 132 ? 4.621 5.746 8.479 1.00 89.62 132 GLU A C 1
ATOM 1015 O O . GLU A 1 132 ? 3.554 5.311 8.928 1.00 89.62 132 GLU A O 1
ATOM 1020 N N . THR A 1 133 ? 5.758 5.664 9.167 1.00 93.25 133 THR A N 1
ATOM 1021 C CA . THR A 1 133 ? 5.850 5.077 10.507 1.00 93.25 133 THR A CA 1
ATOM 1022 C C . THR A 1 133 ? 5.049 5.886 11.525 1.00 93.25 133 THR A C 1
ATOM 1024 O O . THR A 1 133 ? 4.261 5.310 12.277 1.00 93.25 133 THR A O 1
ATOM 1027 N N . GLU A 1 134 ? 5.186 7.211 11.522 1.00 92.75 134 GLU A N 1
ATOM 1028 C CA . GLU A 1 134 ? 4.428 8.122 12.385 1.00 92.75 134 GLU A CA 1
ATOM 1029 C C . GLU A 1 134 ? 2.922 8.011 12.130 1.00 92.75 134 GLU A C 1
ATOM 1031 O O . GLU A 1 134 ? 2.143 7.870 13.072 1.00 92.75 134 GLU A O 1
ATOM 1036 N N . ARG A 1 135 ? 2.496 7.958 10.862 1.00 90.12 135 ARG A N 1
ATOM 1037 C CA . ARG A 1 135 ? 1.086 7.745 10.494 1.00 90.12 135 ARG A CA 1
ATOM 1038 C C . ARG A 1 135 ? 0.531 6.427 11.037 1.00 90.12 135 ARG A C 1
ATOM 1040 O O . ARG A 1 135 ? -0.564 6.408 11.603 1.00 90.12 135 ARG A O 1
ATOM 1047 N N . LYS A 1 136 ? 1.280 5.325 10.916 1.00 90.88 136 LYS A N 1
ATOM 1048 C CA . LYS A 1 136 ? 0.886 4.022 11.487 1.00 90.88 136 LYS A CA 1
ATOM 1049 C C . LYS A 1 136 ? 0.809 4.072 13.013 1.00 90.88 136 LYS A C 1
ATOM 1051 O O . LYS A 1 136 ? -0.108 3.496 13.602 1.00 90.88 136 LYS A O 1
ATOM 1056 N N . GLN A 1 137 ? 1.746 4.766 13.657 1.00 93.50 137 GLN A N 1
ATOM 1057 C CA . GLN A 1 137 ? 1.738 4.953 15.106 1.00 93.50 137 GLN A CA 1
ATOM 1058 C C . GLN A 1 137 ? 0.524 5.764 15.565 1.00 93.50 137 GLN A C 1
ATOM 1060 O O . GLN A 1 137 ? -0.140 5.337 16.507 1.00 93.50 137 GLN A O 1
ATOM 1065 N N . LEU A 1 138 ? 0.193 6.867 14.890 1.00 92.44 138 LEU A N 1
ATOM 1066 C CA . LEU A 1 138 ? -0.969 7.701 15.208 1.00 92.44 138 LEU A CA 1
ATOM 1067 C C . LEU A 1 138 ? -2.279 6.920 15.096 1.00 92.44 138 LEU A C 1
ATOM 1069 O O . LEU A 1 138 ? -3.071 6.922 16.034 1.00 92.44 138 LEU A O 1
ATOM 1073 N N . ALA A 1 139 ? -2.478 6.171 14.010 1.00 91.50 139 ALA A N 1
ATOM 1074 C CA . ALA A 1 139 ? -3.677 5.347 13.858 1.00 91.50 139 ALA A CA 1
ATOM 1075 C C . ALA A 1 139 ? -3.787 4.259 14.944 1.00 91.50 139 ALA A C 1
ATOM 1077 O O . ALA A 1 139 ? -4.859 4.026 15.501 1.00 91.50 139 ALA A O 1
ATOM 1078 N N . SER A 1 140 ? -2.664 3.624 15.300 1.00 93.88 140 SER A N 1
ATOM 1079 C CA . SER A 1 140 ? -2.614 2.649 16.396 1.00 93.88 140 SER A CA 1
ATOM 1080 C C . SER A 1 140 ? -2.940 3.290 17.750 1.00 93.88 140 SER A C 1
ATOM 1082 O O . SER A 1 140 ? -3.692 2.722 18.546 1.00 93.88 140 SER A O 1
ATOM 1084 N N . GLN A 1 141 ? -2.421 4.493 18.011 1.00 94.50 141 GLN A N 1
ATOM 1085 C CA . GLN A 1 141 ? -2.722 5.260 19.219 1.00 94.50 141 GLN A CA 1
ATOM 1086 C C . GLN A 1 141 ? -4.198 5.667 19.278 1.00 94.50 141 GLN A C 1
ATOM 1088 O O . GLN A 1 141 ? -4.819 5.470 20.321 1.00 94.50 141 GLN A O 1
ATOM 1093 N N . ALA A 1 142 ? -4.785 6.129 18.169 1.00 93.75 142 ALA A N 1
ATOM 1094 C CA . ALA A 1 142 ? -6.207 6.460 18.082 1.00 93.75 142 ALA A CA 1
ATOM 1095 C C . ALA A 1 142 ? -7.091 5.243 18.410 1.00 93.75 142 ALA A C 1
ATOM 1097 O O . ALA A 1 142 ? -7.999 5.333 19.238 1.00 93.75 142 ALA A O 1
ATOM 1098 N N . GLY A 1 143 ? -6.775 4.066 17.856 1.00 94.88 143 GLY A N 1
ATOM 1099 C CA . GLY A 1 143 ? -7.495 2.825 18.163 1.00 94.88 143 GLY A CA 1
ATOM 1100 C C . GLY A 1 143 ? -7.381 2.393 19.633 1.00 94.88 143 GLY A C 1
ATOM 1101 O O . GLY A 1 143 ? -8.366 1.949 20.238 1.00 94.88 143 GLY A O 1
ATOM 1102 N N . ARG A 1 144 ? -6.200 2.557 20.246 1.00 96.00 144 ARG A N 1
ATOM 1103 C CA . ARG A 1 144 ? -5.996 2.301 21.685 1.00 96.00 144 ARG A CA 1
ATOM 1104 C C . ARG A 1 144 ? -6.788 3.280 22.543 1.00 96.00 144 ARG A C 1
ATOM 1106 O O . ARG A 1 144 ? -7.495 2.836 23.443 1.00 96.00 144 ARG A O 1
ATOM 1113 N N . TYR A 1 145 ? -6.726 4.572 22.230 1.00 95.56 145 TYR A N 1
ATOM 1114 C CA . TYR A 1 145 ? -7.467 5.614 22.935 1.00 95.56 145 TYR A CA 1
ATOM 1115 C C . TYR A 1 145 ? -8.979 5.371 22.878 1.00 95.56 145 TYR A C 1
ATOM 1117 O O . TYR A 1 145 ? -9.638 5.379 23.916 1.00 95.56 145 TYR A O 1
ATOM 1125 N N . ALA A 1 146 ? -9.519 5.043 21.700 1.00 96.62 146 ALA A N 1
ATOM 1126 C CA . ALA A 1 146 ? -10.924 4.674 21.540 1.00 96.62 146 ALA A CA 1
ATOM 1127 C C . ALA A 1 146 ? -11.299 3.452 22.392 1.00 96.62 146 ALA A C 1
ATOM 1129 O O . ALA A 1 146 ? -12.295 3.471 23.118 1.00 96.62 146 ALA A O 1
ATOM 1130 N N . SER A 1 147 ? -10.469 2.406 22.369 1.00 96.94 147 SER A N 1
ATOM 1131 C CA . SER A 1 147 ? -10.687 1.195 23.169 1.00 96.94 147 SER A CA 1
ATOM 1132 C C . SER A 1 147 ? -10.658 1.477 24.675 1.00 96.94 147 SER A C 1
ATOM 1134 O O . SER A 1 147 ? -11.472 0.942 25.427 1.00 96.94 147 SER A O 1
ATOM 1136 N N . GLU A 1 148 ? -9.735 2.322 25.133 1.00 96.81 148 GLU A N 1
ATOM 1137 C CA . GLU A 1 148 ? -9.640 2.741 26.531 1.00 96.81 148 GLU A CA 1
ATOM 1138 C C . GLU A 1 148 ? -10.820 3.613 26.957 1.00 96.81 148 GLU A C 1
ATOM 1140 O O . GLU A 1 148 ? -11.363 3.397 28.040 1.00 96.81 148 GLU A O 1
ATOM 1145 N N . ALA A 1 149 ? -11.255 4.554 26.114 1.00 96.19 149 ALA A N 1
ATOM 1146 C CA . ALA A 1 149 ? -12.430 5.382 26.370 1.00 96.19 149 ALA A CA 1
ATOM 1147 C C . ALA A 1 149 ? -13.686 4.514 26.544 1.00 96.19 149 ALA A C 1
ATOM 1149 O O . ALA A 1 149 ? -14.420 4.678 27.519 1.00 96.19 149 ALA A O 1
ATOM 1150 N N . VAL A 1 150 ? -13.888 3.527 25.661 1.00 97.62 150 VAL A N 1
ATOM 1151 C CA . VAL A 1 150 ? -14.996 2.562 25.761 1.00 97.62 150 VAL A CA 1
ATOM 1152 C C . VAL A 1 150 ? -14.905 1.744 27.050 1.00 97.62 150 VAL A C 1
ATOM 1154 O O . VAL A 1 150 ? -15.904 1.604 27.755 1.00 97.62 150 VAL A O 1
ATOM 1157 N N . ARG A 1 151 ? -13.718 1.228 27.401 1.00 97.62 151 ARG A N 1
ATOM 1158 C CA . ARG A 1 151 ? -13.519 0.463 28.645 1.00 97.62 151 ARG A CA 1
ATOM 1159 C C . ARG A 1 151 ? -13.811 1.300 29.887 1.00 97.62 151 ARG A C 1
ATOM 1161 O O . ARG A 1 151 ? -14.502 0.818 30.779 1.00 97.62 151 ARG A O 1
ATOM 1168 N N . LYS A 1 152 ? -13.322 2.543 29.937 1.00 96.56 152 LYS A N 1
ATOM 1169 C CA . LYS A 1 152 ? -13.585 3.473 31.045 1.00 96.56 152 LYS A CA 1
ATOM 1170 C C . LYS A 1 152 ? -15.080 3.745 31.179 1.00 96.56 152 LYS A C 1
ATOM 1172 O O . LYS A 1 152 ? -15.628 3.566 32.263 1.00 96.56 152 LYS A O 1
ATOM 1177 N N . PHE A 1 153 ? -15.754 4.053 30.072 1.00 97.69 153 PHE A N 1
ATOM 1178 C CA . PHE A 1 153 ? -17.202 4.255 30.057 1.00 97.69 153 PHE A CA 1
ATOM 1179 C C . PHE A 1 153 ? -17.967 3.029 30.573 1.00 97.69 153 PHE A C 1
ATOM 1181 O O . PHE A 1 153 ? -18.816 3.160 31.451 1.00 97.69 153 PHE A O 1
ATOM 1188 N N . GLN A 1 154 ? -17.629 1.828 30.093 1.00 97.06 154 GLN A N 1
ATOM 1189 C CA . GLN A 1 154 ? -18.249 0.584 30.560 1.00 97.06 154 GLN A CA 1
ATOM 1190 C C . GLN A 1 154 ? -17.976 0.313 32.045 1.00 97.06 154 GLN A C 1
ATOM 1192 O O . GLN A 1 154 ? -18.853 -0.194 32.737 1.00 97.06 154 GLN A O 1
ATOM 1197 N N . SER A 1 155 ? -16.790 0.662 32.550 1.00 97.44 155 SER A N 1
ATOM 1198 C CA . SER A 1 155 ? -16.456 0.481 33.966 1.00 97.44 155 SER A CA 1
ATOM 1199 C C . SER A 1 155 ? -17.200 1.448 34.893 1.00 97.44 155 SER A C 1
ATOM 1201 O O . SER A 1 155 ? -17.579 1.057 35.992 1.00 97.44 155 SER A O 1
ATOM 1203 N N . GLU A 1 156 ? -17.434 2.689 34.455 1.00 95.81 156 GLU A N 1
ATOM 1204 C CA . GLU A 1 156 ? -18.073 3.732 35.272 1.00 95.81 156 GLU A CA 1
ATOM 1205 C C . GLU A 1 156 ? -19.608 3.724 35.179 1.00 95.81 156 GLU A C 1
ATOM 1207 O O . GLU A 1 156 ? -20.296 4.118 36.128 1.00 95.81 156 GLU A O 1
ATOM 1212 N N . PHE A 1 157 ? -20.145 3.294 34.034 1.00 97.50 157 PHE A N 1
ATOM 1213 C CA . PHE A 1 157 ? -21.566 3.412 33.703 1.00 97.50 157 PHE A CA 1
ATOM 1214 C C . PHE A 1 157 ? -22.189 2.125 33.151 1.00 97.50 157 PHE A C 1
ATOM 1216 O O . PHE A 1 157 ? -23.306 2.158 32.639 1.00 97.50 157 PHE A O 1
ATOM 1223 N N . GLY A 1 158 ? -21.507 0.980 33.242 1.00 95.12 158 GLY A N 1
ATOM 1224 C CA . GLY A 1 158 ? -22.044 -0.307 32.783 1.00 95.12 158 GLY A CA 1
ATOM 1225 C C . GLY A 1 158 ? -23.290 -0.781 33.546 1.00 95.12 158 GLY A C 1
ATOM 1226 O O . GLY A 1 158 ? -24.033 -1.623 33.049 1.00 95.12 158 GLY A O 1
ATOM 1227 N N . ASP A 1 159 ? -23.543 -0.229 34.734 1.00 96.12 159 ASP A N 1
ATOM 1228 C CA . ASP A 1 159 ? -24.758 -0.436 35.530 1.00 96.12 159 ASP A CA 1
ATOM 1229 C C . ASP A 1 159 ? -25.962 0.385 35.032 1.00 96.12 159 ASP A C 1
ATOM 1231 O O . ASP A 1 159 ? -27.110 0.043 35.333 1.00 96.12 159 ASP A O 1
ATOM 1235 N N . VAL A 1 160 ? -25.728 1.455 34.265 1.00 95.06 160 VAL A N 1
ATOM 1236 C CA . VAL A 1 160 ? -26.771 2.382 33.811 1.00 95.06 160 VAL A CA 1
ATOM 1237 C C . VAL A 1 160 ? -27.561 1.758 32.659 1.00 95.06 160 VAL A C 1
ATOM 1239 O O . VAL A 1 160 ? -27.112 1.729 31.516 1.00 95.06 160 VAL A O 1
ATOM 1242 N N . LYS A 1 161 ? -28.774 1.278 32.956 1.00 93.81 161 LYS A N 1
ATOM 1243 C CA . LYS A 1 161 ? -29.707 0.729 31.952 1.00 93.81 161 LYS A CA 1
ATOM 1244 C C . LYS A 1 161 ? -30.605 1.788 31.314 1.00 93.81 161 LYS A C 1
ATOM 1246 O O . LYS A 1 161 ? -30.933 1.671 30.139 1.00 93.81 161 LYS A O 1
ATOM 1251 N N . ASP A 1 162 ? -31.003 2.792 32.094 1.00 95.19 162 ASP A N 1
ATOM 1252 C CA . ASP A 1 162 ? -31.880 3.881 31.661 1.00 95.19 162 ASP A CA 1
ATOM 1253 C C . ASP A 1 162 ? -31.274 5.242 32.058 1.00 95.19 162 ASP A C 1
ATOM 1255 O O . ASP A 1 162 ? -31.351 5.645 33.226 1.00 95.19 162 ASP A O 1
ATOM 1259 N N . PRO A 1 163 ? -30.662 5.969 31.104 1.00 93.81 163 PRO A N 1
ATOM 1260 C CA . PRO A 1 163 ? -30.113 7.300 31.351 1.00 93.81 163 PRO A CA 1
ATOM 1261 C C . PRO A 1 163 ? -31.164 8.326 31.804 1.00 93.81 163 PRO A C 1
ATOM 1263 O O . PRO A 1 163 ? -30.817 9.276 32.503 1.00 93.81 163 PRO A O 1
ATOM 1266 N N . GLY A 1 164 ? -32.442 8.147 31.446 1.00 95.56 164 GLY A N 1
ATOM 1267 C CA . GLY A 1 164 ? -33.520 9.050 31.852 1.00 95.56 164 GLY A CA 1
ATOM 1268 C C . GLY A 1 164 ? -33.817 8.962 33.349 1.00 95.56 164 GLY A C 1
ATOM 1269 O O . GLY A 1 164 ? -33.985 9.986 34.011 1.00 95.56 164 GLY A O 1
ATOM 1270 N N . GLN A 1 165 ? -33.795 7.749 33.909 1.00 96.12 165 GLN A N 1
ATOM 1271 C CA . GLN A 1 165 ? -33.882 7.559 35.360 1.00 96.12 165 GLN A CA 1
ATOM 1272 C C . GLN A 1 165 ? -32.664 8.142 36.070 1.00 96.12 165 GLN A C 1
ATOM 1274 O O . GLN A 1 165 ? -32.827 8.819 37.083 1.00 96.12 165 GLN A O 1
ATOM 1279 N N . LEU A 1 166 ? -31.465 7.956 35.504 1.00 96.06 166 LEU A N 1
ATOM 1280 C CA . LEU A 1 166 ? -30.240 8.532 36.053 1.00 96.06 166 LEU A CA 1
ATOM 1281 C C . LEU A 1 166 ? -30.332 10.061 36.157 1.00 96.06 166 LEU A C 1
ATOM 1283 O O . LEU A 1 166 ? -29.964 10.615 37.186 1.00 96.06 166 LEU A O 1
ATOM 1287 N N . ALA A 1 167 ? -30.885 10.735 35.144 1.00 97.12 167 ALA A N 1
ATOM 1288 C CA . ALA A 1 167 ? -31.094 12.182 35.168 1.00 97.12 167 ALA A CA 1
ATOM 1289 C C . ALA A 1 167 ? -32.042 12.642 36.289 1.00 97.12 167 ALA A C 1
ATOM 1291 O O . ALA A 1 167 ? -31.846 13.718 36.849 1.00 97.12 167 ALA A O 1
ATOM 1292 N N . ALA A 1 168 ? -33.056 11.839 36.623 1.00 96.56 168 ALA A N 1
ATOM 1293 C CA . ALA A 1 168 ? -34.022 12.158 37.671 1.00 96.56 168 ALA A CA 1
ATOM 1294 C C . ALA A 1 168 ? -33.496 11.855 39.085 1.00 96.56 168 ALA A C 1
ATOM 1296 O O . ALA A 1 168 ? -33.790 12.602 40.017 1.00 96.56 168 ALA A O 1
ATOM 1297 N N . THR A 1 169 ? -32.733 10.770 39.258 1.00 97.12 169 THR A N 1
ATOM 1298 C CA . THR A 1 169 ? -32.237 10.332 40.574 1.00 97.12 169 THR A CA 1
ATOM 1299 C C . THR A 1 169 ? -30.896 10.953 40.950 1.00 97.12 169 THR A C 1
ATOM 1301 O O . THR A 1 169 ? -30.667 11.237 42.121 1.00 97.12 169 THR A O 1
ATOM 1304 N N . ASP A 1 170 ? -30.004 11.141 39.974 1.00 97.31 170 ASP A N 1
ATOM 1305 C CA . ASP A 1 170 ? -28.656 11.682 40.166 1.00 97.31 170 ASP A CA 1
ATOM 130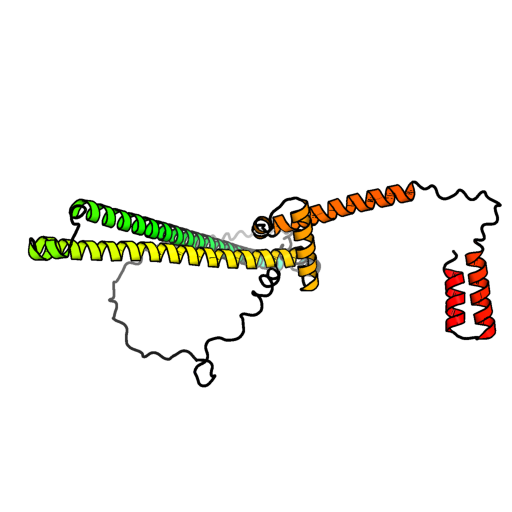6 C C . ASP A 1 170 ? -28.231 12.544 38.955 1.00 97.31 170 ASP A C 1
ATOM 1308 O O . ASP A 1 170 ? -27.501 12.090 38.061 1.00 97.31 170 ASP A O 1
ATOM 1312 N N . PRO A 1 171 ? -28.667 13.820 38.918 1.00 96.00 171 PRO A N 1
ATOM 1313 C CA . PRO A 1 171 ? -28.354 14.731 37.819 1.00 96.00 171 PRO A CA 1
ATOM 1314 C C . PRO A 1 171 ? -26.848 14.935 37.607 1.00 96.00 171 PRO A C 1
ATOM 1316 O O . PRO A 1 171 ? -26.393 15.110 36.476 1.00 96.00 171 PRO A O 1
ATOM 1319 N N . ALA A 1 172 ? -26.051 14.896 38.680 1.00 97.31 172 ALA A N 1
ATOM 1320 C CA . ALA A 1 172 ? -24.606 15.079 38.591 1.00 97.31 172 ALA A CA 1
ATOM 1321 C C . ALA A 1 172 ? -23.937 13.881 37.901 1.00 97.31 172 ALA A C 1
ATOM 1323 O O . ALA A 1 172 ? -23.096 14.062 37.015 1.00 97.31 172 ALA A O 1
ATOM 1324 N N . ARG A 1 173 ? -24.336 12.651 38.251 1.00 97.12 173 ARG A N 1
ATOM 1325 C CA . ARG A 1 173 ? -23.858 11.437 37.573 1.00 97.12 173 ARG A CA 1
ATOM 1326 C C . ARG A 1 173 ? -24.338 11.370 36.125 1.00 97.12 173 ARG A C 1
ATOM 1328 O O . ARG A 1 173 ? -23.565 10.948 35.268 1.00 97.12 173 ARG A O 1
ATOM 1335 N N . PHE A 1 174 ? -25.547 11.846 35.829 1.00 98.00 174 PHE A N 1
ATOM 1336 C CA . PHE A 1 174 ? -26.044 11.952 34.456 1.00 98.00 174 PHE A CA 1
ATOM 1337 C C . PHE A 1 174 ? -25.200 12.894 33.582 1.00 98.00 174 PHE A C 1
ATOM 1339 O O . PHE A 1 174 ? -24.846 12.533 32.461 1.00 98.00 174 PHE A O 1
ATOM 1346 N N . LEU A 1 175 ? -24.798 14.062 34.092 1.00 97.50 175 LEU A N 1
ATOM 1347 C CA . LEU A 1 175 ? -23.907 14.966 33.349 1.00 97.50 175 LEU A CA 1
ATOM 1348 C C . LEU A 1 175 ? -22.556 14.307 33.033 1.00 97.50 175 LEU A C 1
ATOM 1350 O O . LEU A 1 175 ? -22.045 14.434 31.920 1.00 97.50 175 LEU A O 1
ATOM 1354 N N . ARG A 1 176 ? -21.992 13.550 33.985 1.00 97.50 176 ARG A N 1
ATOM 1355 C CA . ARG A 1 176 ? -20.756 12.780 33.758 1.00 97.50 176 ARG A CA 1
ATOM 1356 C C . ARG A 1 176 ? -20.955 11.672 32.724 1.00 97.50 176 ARG A C 1
ATOM 1358 O O . ARG A 1 176 ? -20.091 11.499 31.870 1.00 97.50 176 ARG A O 1
ATOM 1365 N N . TYR A 1 177 ? -22.090 10.973 32.771 1.00 97.75 177 TYR A N 1
ATOM 1366 C CA . TYR A 1 177 ? -22.467 9.972 31.772 1.00 97.75 177 TYR A CA 1
ATOM 1367 C C . TYR A 1 177 ? -22.508 10.581 30.367 1.00 97.75 177 TYR A C 1
ATOM 1369 O O . TYR A 1 177 ? -21.879 10.053 29.453 1.00 97.75 177 TYR A O 1
ATOM 1377 N N . GLN A 1 178 ? -23.187 11.720 30.200 1.00 97.88 178 GLN A N 1
ATOM 1378 C CA . GLN A 1 178 ? -23.309 12.394 28.908 1.00 97.88 178 GLN A CA 1
ATOM 1379 C C . GLN A 1 178 ? -21.943 12.842 28.369 1.00 97.88 178 GLN A C 1
ATOM 1381 O O . GLN A 1 178 ? -21.633 12.615 27.198 1.00 97.88 178 GLN A O 1
ATOM 1386 N N . ALA A 1 179 ? -21.102 13.433 29.223 1.00 97.38 179 ALA A N 1
ATOM 1387 C CA . ALA A 1 179 ? -19.749 13.834 28.847 1.00 97.38 179 ALA A CA 1
ATOM 1388 C C . ALA A 1 179 ? -18.892 12.628 28.429 1.00 97.38 179 ALA A C 1
ATOM 1390 O O . ALA A 1 179 ? -18.213 12.677 27.403 1.00 97.38 179 ALA A O 1
ATOM 1391 N N . ALA A 1 180 ? -18.960 11.525 29.181 1.00 96.88 180 ALA A N 1
ATOM 1392 C CA . ALA A 1 180 ? -18.228 10.304 28.867 1.00 96.88 180 ALA A CA 1
ATOM 1393 C C . ALA A 1 180 ? -18.732 9.650 27.568 1.00 96.88 180 ALA A C 1
ATOM 1395 O O . ALA A 1 180 ? -17.926 9.216 26.749 1.00 96.88 180 ALA A O 1
ATOM 1396 N N . GLN A 1 181 ? -20.046 9.638 27.332 1.00 97.38 181 GLN A N 1
ATOM 1397 C CA . GLN A 1 181 ? -20.639 9.138 26.091 1.00 97.38 181 GLN A CA 1
ATOM 1398 C C . GLN A 1 181 ? -20.177 9.956 24.877 1.00 97.38 181 GLN A C 1
ATOM 1400 O O . GLN A 1 181 ? -19.814 9.383 23.850 1.00 97.38 181 GLN A O 1
ATOM 1405 N N . MET A 1 182 ? -20.147 11.287 24.998 1.00 97.44 182 MET A N 1
ATOM 1406 C CA . MET A 1 182 ? -19.648 12.170 23.942 1.00 97.44 182 MET A CA 1
ATOM 1407 C C . MET A 1 182 ? -18.157 11.933 23.667 1.00 97.44 182 MET A C 1
ATOM 1409 O O . MET A 1 182 ? -17.769 11.818 22.506 1.00 97.44 182 MET A O 1
ATOM 1413 N N . ALA A 1 183 ? -17.339 11.794 24.714 1.00 95.88 183 ALA A N 1
ATOM 1414 C CA . ALA A 1 183 ? -15.912 11.503 24.580 1.00 95.88 183 ALA A CA 1
ATOM 1415 C C . ALA A 1 183 ? -15.658 10.150 23.891 1.00 95.88 183 ALA A C 1
ATOM 1417 O O . ALA A 1 183 ? -14.808 10.057 23.008 1.00 95.88 183 ALA A O 1
ATOM 1418 N N . VAL A 1 184 ? -16.431 9.110 24.231 1.00 97.81 184 VAL A N 1
ATOM 1419 C CA . VAL A 1 184 ? -16.378 7.812 23.536 1.00 97.81 184 VAL A CA 1
ATOM 1420 C C . VAL A 1 184 ? -16.758 7.960 22.066 1.00 97.81 184 VAL A C 1
ATOM 1422 O O . VAL A 1 184 ? -16.060 7.428 21.206 1.00 97.81 184 VAL A O 1
ATOM 1425 N N . GLY A 1 185 ? -17.837 8.689 21.769 1.00 97.19 185 GLY A N 1
ATOM 1426 C CA . GLY A 1 185 ? -18.273 8.935 20.395 1.00 97.19 185 GLY A CA 1
ATOM 1427 C C . GLY A 1 185 ? -17.185 9.602 19.553 1.00 97.19 185 GLY A C 1
ATOM 1428 O O . GLY A 1 185 ? -16.886 9.123 18.462 1.00 97.19 185 GLY A O 1
ATOM 1429 N N . GLN A 1 186 ? -16.545 10.644 20.091 1.00 96.88 186 GLN A N 1
ATOM 1430 C CA . GLN A 1 186 ? -15.430 11.334 19.436 1.00 96.88 186 GLN A CA 1
ATOM 1431 C C . GLN A 1 186 ? -14.234 10.402 19.210 1.00 96.88 186 GLN A C 1
ATOM 1433 O O . GLN A 1 186 ? -13.742 10.309 18.089 1.00 96.88 186 GLN A O 1
ATOM 1438 N N . ALA A 1 187 ? -13.816 9.658 20.238 1.00 95.88 187 ALA A N 1
ATOM 1439 C CA . ALA A 1 187 ? -12.673 8.753 20.146 1.00 95.88 187 ALA A CA 1
ATOM 1440 C C . ALA A 1 187 ? -12.888 7.638 19.105 1.00 95.88 187 ALA A C 1
ATOM 1442 O O . ALA A 1 187 ? -11.996 7.331 18.316 1.00 95.88 187 ALA A O 1
ATOM 1443 N N . VAL A 1 188 ? -14.084 7.039 19.077 1.00 96.81 188 VAL A N 1
ATOM 1444 C CA . VAL A 1 188 ? -14.439 5.998 18.099 1.00 96.81 188 VAL A CA 1
ATOM 1445 C C . VAL A 1 188 ? -14.514 6.574 16.687 1.00 96.81 188 VAL A C 1
ATOM 1447 O O . VAL A 1 188 ? -14.012 5.949 15.754 1.00 96.81 188 VAL A O 1
ATOM 1450 N N . GLN A 1 189 ? -15.110 7.756 16.521 1.00 96.81 189 GLN A N 1
ATOM 1451 C CA . GLN A 1 189 ? -15.197 8.413 15.220 1.00 96.81 189 GLN A CA 1
ATOM 1452 C C . GLN A 1 189 ? -13.808 8.749 14.666 1.00 96.81 189 GLN A C 1
ATOM 1454 O O . GLN A 1 189 ? -13.548 8.494 13.493 1.00 96.81 189 GLN A O 1
ATOM 1459 N N . GLU A 1 190 ? -12.909 9.277 15.495 1.00 94.94 190 GLU A N 1
ATOM 1460 C CA . GLU A 1 190 ? -11.533 9.579 15.098 1.00 94.94 190 GLU A CA 1
ATOM 1461 C C . GLU A 1 190 ? -10.775 8.305 14.693 1.00 94.94 190 GLU A C 1
ATOM 1463 O O . GLU A 1 190 ? -10.179 8.256 13.617 1.00 94.94 190 GLU A O 1
ATOM 1468 N N . ALA A 1 191 ? -10.869 7.232 15.487 1.00 95.19 191 ALA A N 1
ATOM 1469 C CA . ALA A 1 191 ? -10.257 5.948 15.144 1.00 95.19 191 ALA A CA 1
ATOM 1470 C C . ALA A 1 191 ? -10.779 5.388 13.805 1.00 95.19 191 ALA A C 1
ATOM 1472 O O . ALA A 1 191 ? -9.989 4.936 12.976 1.00 95.19 191 ALA A O 1
ATOM 1473 N N . GLN A 1 192 ? -12.092 5.475 13.559 1.00 95.19 192 GLN A N 1
ATOM 1474 C CA . GLN A 1 192 ? -12.694 5.059 12.288 1.00 95.19 192 GLN A CA 1
ATOM 1475 C C . GLN A 1 192 ? -12.234 5.919 11.108 1.00 95.19 192 GLN A C 1
ATOM 1477 O O . GLN A 1 192 ? -12.025 5.389 10.019 1.00 95.19 192 GLN A O 1
ATOM 1482 N N . GLN A 1 193 ? -12.057 7.230 11.296 1.00 94.69 193 GLN A N 1
ATOM 1483 C CA . GLN A 1 193 ? -11.541 8.107 10.242 1.00 94.69 193 GLN A CA 1
ATOM 1484 C C . GLN A 1 193 ? -10.117 7.721 9.837 1.00 94.69 193 GLN A C 1
ATOM 1486 O O . GLN A 1 193 ? -9.838 7.637 8.642 1.00 94.69 193 GLN A O 1
ATOM 1491 N N . TYR A 1 194 ? -9.236 7.427 10.797 1.00 91.69 194 TYR A N 1
ATOM 1492 C CA . TYR A 1 194 ? -7.885 6.950 10.486 1.00 91.69 194 TYR A CA 1
ATOM 1493 C C . TYR A 1 194 ? -7.895 5.601 9.759 1.00 91.69 194 TYR A C 1
ATOM 1495 O O . TYR A 1 194 ? -7.143 5.419 8.802 1.00 91.69 194 TYR A O 1
ATOM 1503 N N . GLU A 1 195 ? -8.755 4.665 10.167 1.00 91.31 195 GLU A N 1
ATOM 1504 C CA . GLU A 1 195 ? -8.893 3.368 9.494 1.00 91.31 195 GLU A CA 1
ATOM 1505 C C . GLU A 1 195 ? -9.388 3.526 8.046 1.00 91.31 195 GLU A C 1
ATOM 1507 O O . GLU A 1 195 ? -8.825 2.931 7.125 1.00 91.31 195 GLU A O 1
ATOM 1512 N N . GLN A 1 196 ? -10.388 4.385 7.821 1.00 93.88 196 GLN A N 1
ATOM 1513 C CA . GLN A 1 196 ? -10.899 4.688 6.482 1.0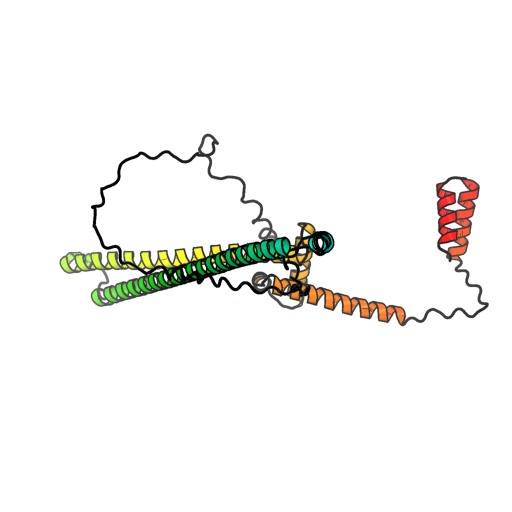0 93.88 196 GLN A CA 1
ATOM 1514 C C . GLN A 1 196 ? -9.836 5.349 5.603 1.00 93.88 196 GLN A C 1
ATOM 1516 O O . GLN A 1 196 ? -9.638 4.922 4.467 1.00 93.88 196 GLN A O 1
ATOM 1521 N N . GLN A 1 197 ? -9.107 6.336 6.130 1.00 91.94 197 GLN A N 1
ATOM 1522 C CA . GLN A 1 197 ? -8.017 6.985 5.399 1.00 91.94 197 GLN A CA 1
ATOM 1523 C C . GLN A 1 197 ? -6.935 5.978 4.993 1.00 91.94 197 GLN A C 1
ATOM 1525 O O . GLN A 1 197 ? -6.504 5.985 3.842 1.00 91.94 197 GLN A O 1
ATOM 1530 N N . GLN A 1 198 ? -6.542 5.062 5.884 1.00 89.38 198 GLN A N 1
ATOM 1531 C CA . GLN A 1 198 ? -5.576 4.015 5.540 1.00 89.38 198 GLN A CA 1
ATOM 1532 C C . GLN A 1 198 ? -6.102 3.058 4.470 1.00 89.38 198 GLN A C 1
ATOM 1534 O O . GLN A 1 198 ? -5.363 2.700 3.552 1.00 89.38 198 GLN A O 1
ATOM 1539 N N . ALA A 1 199 ? -7.370 2.655 4.554 1.00 89.50 199 ALA A N 1
ATOM 1540 C CA . ALA A 1 199 ? -7.983 1.795 3.549 1.00 89.50 199 ALA A CA 1
ATOM 1541 C C . ALA A 1 199 ? -8.048 2.481 2.171 1.00 89.50 199 ALA A C 1
ATOM 1543 O O . ALA A 1 199 ? -7.777 1.850 1.147 1.00 89.50 199 ALA A O 1
ATOM 1544 N N . GLU A 1 200 ? -8.362 3.778 2.134 1.00 93.81 200 GLU A N 1
ATOM 1545 C CA . GLU A 1 200 ? -8.366 4.577 0.907 1.00 93.81 200 GLU A CA 1
ATOM 1546 C C . GLU A 1 200 ? -6.967 4.751 0.315 1.00 93.81 200 GLU A C 1
ATOM 1548 O O . GLU A 1 200 ? -6.791 4.578 -0.892 1.00 93.81 200 GLU A O 1
ATOM 1553 N N . GLU A 1 201 ? -5.972 5.083 1.139 1.00 90.62 201 GLU A N 1
ATOM 1554 C CA . GLU A 1 201 ? -4.578 5.220 0.707 1.00 90.62 201 GLU A CA 1
ATOM 1555 C C . GLU A 1 201 ? -4.038 3.893 0.169 1.00 90.62 201 GLU A C 1
ATOM 1557 O O . GLU A 1 201 ? -3.464 3.860 -0.920 1.00 90.62 201 GLU A O 1
ATOM 1562 N N . PHE A 1 202 ? -4.305 2.784 0.863 1.00 88.25 202 PHE A N 1
ATOM 1563 C CA . PHE A 1 202 ? -3.944 1.450 0.396 1.00 88.25 202 PHE A CA 1
ATOM 1564 C C . PHE A 1 202 ? -4.622 1.109 -0.936 1.00 88.25 202 PHE A C 1
ATOM 1566 O O . PHE A 1 202 ? -3.970 0.619 -1.856 1.00 88.25 202 PHE A O 1
ATOM 1573 N N . SER A 1 203 ? -5.918 1.403 -1.073 1.00 90.19 203 SER A N 1
ATOM 1574 C CA . SER A 1 203 ? -6.661 1.186 -2.318 1.00 90.19 203 SER A CA 1
ATOM 1575 C C . SER A 1 203 ? -6.069 1.988 -3.484 1.00 90.19 203 SER A C 1
ATOM 1577 O O . SER A 1 203 ? -5.837 1.434 -4.560 1.00 90.19 203 SER A O 1
ATOM 1579 N N . LYS A 1 204 ? -5.743 3.269 -3.265 1.00 94.00 204 LYS A N 1
ATOM 1580 C CA . LYS A 1 204 ? -5.087 4.129 -4.265 1.00 94.00 204 LYS A CA 1
ATOM 1581 C C . LYS A 1 204 ? -3.710 3.592 -4.656 1.00 94.00 204 LYS A C 1
ATOM 1583 O O . LYS A 1 204 ? -3.461 3.400 -5.844 1.00 94.00 204 LYS A O 1
ATOM 1588 N N . ALA A 1 205 ? -2.865 3.269 -3.677 1.00 89.94 205 ALA A N 1
ATOM 1589 C CA . ALA A 1 205 ? -1.539 2.702 -3.919 1.00 89.94 205 ALA A CA 1
ATOM 1590 C C . ALA A 1 205 ? -1.622 1.378 -4.695 1.00 89.94 205 ALA A C 1
ATOM 1592 O O . ALA A 1 205 ? -0.849 1.136 -5.622 1.00 89.94 205 ALA A O 1
ATOM 1593 N N . MET A 1 206 ? -2.608 0.537 -4.377 1.00 86.44 206 MET A N 1
ATOM 1594 C CA . MET A 1 206 ? -2.841 -0.716 -5.085 1.00 86.44 206 MET A CA 1
ATOM 1595 C C . MET A 1 206 ? -3.270 -0.488 -6.539 1.00 86.44 206 MET A C 1
ATOM 1597 O O . MET A 1 206 ? -2.821 -1.206 -7.433 1.00 86.44 206 MET A O 1
ATOM 1601 N N . LEU A 1 207 ? -4.124 0.505 -6.802 1.00 89.69 207 LEU A N 1
ATOM 1602 C CA . LEU A 1 207 ? -4.536 0.870 -8.160 1.00 89.69 207 LEU A CA 1
ATOM 1603 C C . LEU A 1 207 ? -3.359 1.397 -8.989 1.00 89.69 207 LEU A C 1
ATOM 1605 O O . LEU A 1 207 ? -3.198 0.993 -10.141 1.00 89.69 207 LEU A O 1
ATOM 1609 N N . GLU A 1 208 ? -2.516 2.249 -8.407 1.00 92.44 208 GLU A N 1
ATOM 1610 C CA . GLU A 1 208 ? -1.301 2.756 -9.055 1.00 92.44 208 GLU A CA 1
ATOM 1611 C C . GLU A 1 208 ? -0.303 1.631 -9.338 1.00 92.44 208 GLU A C 1
ATOM 1613 O O . GLU A 1 208 ? 0.194 1.501 -10.460 1.00 92.44 208 GLU A O 1
ATOM 1618 N N . PHE A 1 209 ? -0.082 0.745 -8.364 1.00 88.44 209 PHE A N 1
ATOM 1619 C CA . PHE A 1 209 ? 0.718 -0.460 -8.554 1.00 88.44 209 PHE A CA 1
ATOM 1620 C C . PHE A 1 209 ? 0.174 -1.309 -9.711 1.00 88.44 209 PHE A C 1
ATOM 1622 O O . PHE A 1 209 ? 0.917 -1.687 -10.610 1.00 88.44 209 PHE A O 1
ATOM 1629 N N . ARG A 1 210 ? -1.140 -1.549 -9.773 1.00 87.31 210 ARG A N 1
ATOM 1630 C CA . ARG A 1 210 ? -1.742 -2.321 -10.873 1.00 87.31 210 ARG A CA 1
ATOM 1631 C C . ARG A 1 210 ? -1.588 -1.634 -12.223 1.00 87.31 210 ARG A C 1
ATOM 1633 O O . ARG A 1 210 ? -1.331 -2.312 -13.214 1.00 87.31 210 ARG A O 1
ATOM 1640 N N . LYS A 1 211 ? -1.721 -0.309 -12.274 1.00 89.81 211 LYS A N 1
ATOM 1641 C CA . LYS A 1 211 ? -1.513 0.463 -13.501 1.00 89.81 211 LYS A CA 1
ATOM 1642 C C . LYS A 1 211 ? -0.075 0.317 -14.004 1.00 89.81 211 LYS A C 1
ATOM 1644 O O . LYS A 1 211 ? 0.119 -0.052 -15.159 1.00 89.81 211 LYS A O 1
ATOM 1649 N N . THR A 1 212 ? 0.905 0.523 -13.127 1.00 91.44 212 THR A N 1
ATOM 1650 C CA . THR A 1 212 ? 2.331 0.410 -13.475 1.00 91.44 212 THR A CA 1
ATOM 1651 C C . THR A 1 212 ? 2.723 -1.016 -13.871 1.00 91.44 212 THR A C 1
ATOM 1653 O O . THR A 1 212 ? 3.435 -1.208 -14.853 1.00 91.44 212 THR A O 1
ATOM 1656 N N . GLU A 1 213 ? 2.217 -2.039 -13.181 1.00 88.56 213 GLU A N 1
ATOM 1657 C CA . GLU A 1 213 ? 2.455 -3.436 -13.561 1.00 88.56 213 GLU A CA 1
ATOM 1658 C C . GLU A 1 213 ? 1.827 -3.776 -14.920 1.00 88.56 213 GLU A C 1
ATOM 1660 O O . GLU A 1 213 ? 2.473 -4.409 -15.755 1.00 88.56 213 GLU A O 1
ATOM 1665 N N . ASN A 1 214 ? 0.610 -3.303 -15.201 1.00 87.00 214 ASN A N 1
ATOM 1666 C CA . ASN A 1 214 ? -0.025 -3.503 -16.506 1.00 87.00 214 ASN A CA 1
ATOM 1667 C C . ASN A 1 214 ? 0.757 -2.825 -17.644 1.00 87.00 214 ASN A C 1
ATOM 1669 O O . ASN A 1 214 ? 0.860 -3.386 -18.738 1.00 87.00 214 ASN A O 1
ATOM 1673 N N . GLU A 1 215 ? 1.328 -1.644 -17.397 1.00 90.25 215 GLU A N 1
ATOM 1674 C CA . GLU A 1 215 ? 2.209 -0.953 -18.346 1.00 90.25 215 GLU A CA 1
ATOM 1675 C C . GLU A 1 215 ? 3.484 -1.769 -18.617 1.00 90.25 215 GLU A C 1
ATOM 1677 O O . GLU A 1 215 ? 3.812 -2.015 -19.780 1.00 90.25 215 GLU A O 1
ATOM 1682 N N . LYS A 1 216 ? 4.130 -2.308 -17.572 1.00 91.62 216 LYS A N 1
ATOM 1683 C CA . LYS A 1 216 ? 5.299 -3.199 -17.712 1.00 91.62 216 LYS A CA 1
ATOM 1684 C C . LYS A 1 216 ? 4.978 -4.475 -18.492 1.00 91.62 216 LYS A C 1
ATOM 1686 O O . LYS A 1 216 ? 5.785 -4.908 -19.315 1.00 91.62 216 LYS A O 1
ATOM 1691 N N . VAL A 1 217 ? 3.812 -5.089 -18.261 1.00 90.31 217 VAL A N 1
ATOM 1692 C CA . VAL A 1 217 ? 3.356 -6.257 -19.040 1.00 90.31 217 VAL A CA 1
ATOM 1693 C C . VAL A 1 217 ? 3.214 -5.885 -20.511 1.00 90.31 217 VAL A C 1
ATOM 1695 O O . VAL A 1 217 ? 3.695 -6.618 -21.379 1.00 90.31 217 VAL A O 1
ATOM 1698 N N . ALA A 1 218 ? 2.565 -4.753 -20.798 1.00 90.38 218 ALA A N 1
ATOM 1699 C CA . ALA A 1 218 ? 2.339 -4.306 -22.164 1.00 90.38 218 ALA A CA 1
ATOM 1700 C C . ALA A 1 218 ? 3.657 -4.053 -22.906 1.00 90.38 218 ALA A C 1
ATOM 1702 O O . ALA A 1 218 ? 3.804 -4.522 -24.035 1.00 90.38 218 ALA A O 1
ATOM 1703 N N . GLU A 1 219 ? 4.621 -3.395 -22.260 1.00 91.50 219 GLU A N 1
ATOM 1704 C CA . GLU A 1 219 ? 5.952 -3.142 -22.818 1.00 91.50 219 GLU A CA 1
ATOM 1705 C C . GLU A 1 219 ? 6.726 -4.449 -23.050 1.00 91.50 219 GLU A C 1
ATOM 1707 O O . GLU A 1 219 ? 7.184 -4.731 -24.162 1.00 91.50 219 GLU A O 1
ATOM 1712 N N . ARG A 1 220 ? 6.814 -5.308 -22.027 1.00 90.75 220 ARG A N 1
ATOM 1713 C CA . ARG A 1 220 ? 7.608 -6.545 -22.077 1.00 90.75 220 ARG A CA 1
ATOM 1714 C C . ARG A 1 220 ? 7.074 -7.551 -23.093 1.00 90.75 220 ARG A C 1
ATOM 1716 O O . ARG A 1 220 ? 7.853 -8.206 -23.787 1.00 90.75 220 ARG A O 1
ATOM 1723 N N . LEU A 1 221 ? 5.752 -7.684 -23.183 1.00 89.06 221 LEU A N 1
ATOM 1724 C CA . LEU A 1 221 ? 5.086 -8.634 -24.076 1.00 89.06 221 LEU A CA 1
ATOM 1725 C C . LEU A 1 221 ? 4.651 -8.008 -25.411 1.00 89.06 221 LEU A C 1
ATOM 1727 O O . LEU A 1 221 ? 4.053 -8.701 -26.237 1.00 89.06 221 LEU A O 1
ATOM 1731 N N . LYS A 1 222 ? 4.988 -6.732 -25.655 1.00 91.69 222 LYS A N 1
ATOM 1732 C CA . LYS A 1 222 ? 4.686 -5.990 -26.895 1.00 91.69 222 LYS A CA 1
ATOM 1733 C C . LYS A 1 222 ? 3.192 -6.013 -27.242 1.00 91.69 222 LYS A C 1
ATOM 1735 O O . LYS A 1 222 ? 2.784 -6.311 -28.377 1.00 91.69 222 LYS A O 1
ATOM 1740 N N . LEU A 1 223 ? 2.361 -5.746 -26.232 1.00 90.25 223 LEU A N 1
ATOM 1741 C CA . LEU A 1 223 ? 0.896 -5.723 -26.312 1.00 90.25 223 LEU A CA 1
ATOM 1742 C C . LEU A 1 223 ? 0.382 -4.318 -26.666 1.00 90.25 223 LEU A C 1
ATOM 1744 O O . LEU A 1 223 ? -0.510 -3.766 -26.018 1.00 90.25 223 LEU A O 1
ATOM 1748 N N . ASP A 1 224 ? 0.951 -3.736 -27.717 1.00 88.44 224 ASP A N 1
ATOM 1749 C CA . ASP A 1 224 ? 0.733 -2.329 -28.079 1.00 88.44 224 ASP A CA 1
ATOM 1750 C C . ASP A 1 224 ? -0.721 -2.054 -28.496 1.00 88.44 224 ASP A C 1
ATOM 1752 O O . ASP A 1 224 ? -1.240 -0.960 -28.282 1.00 88.44 224 ASP A O 1
ATOM 1756 N N . THR A 1 225 ? -1.412 -3.064 -29.039 1.00 90.69 225 THR A N 1
ATOM 1757 C CA . THR A 1 225 ? -2.792 -2.947 -29.531 1.00 90.69 225 THR A CA 1
ATOM 1758 C C . THR A 1 225 ? -3.812 -3.573 -28.573 1.00 90.69 225 THR A C 1
ATOM 1760 O O . THR A 1 225 ? -3.519 -4.594 -27.941 1.00 90.69 225 THR A O 1
ATOM 1763 N N . PRO A 1 226 ? -5.041 -3.024 -28.492 1.00 88.56 226 PRO A N 1
ATOM 1764 C CA . PRO A 1 226 ? -6.120 -3.600 -27.685 1.00 88.56 226 PRO A CA 1
ATOM 1765 C C . PRO A 1 226 ? -6.416 -5.065 -28.032 1.00 88.56 226 PRO A C 1
ATOM 1767 O O . PRO A 1 226 ? -6.615 -5.884 -27.142 1.00 88.56 226 PRO A O 1
ATOM 1770 N N . GLU A 1 227 ? -6.358 -5.420 -29.317 1.00 92.88 227 GLU A N 1
ATOM 1771 C CA . GLU A 1 227 ? -6.576 -6.792 -29.790 1.00 92.88 227 GLU A CA 1
ATOM 1772 C C . GLU A 1 227 ? -5.529 -7.772 -29.244 1.00 92.88 227 GLU A C 1
ATOM 1774 O O . GLU A 1 227 ? -5.874 -8.865 -28.795 1.00 92.88 227 GLU A O 1
ATOM 1779 N N . LYS A 1 228 ? -4.244 -7.379 -29.226 1.00 91.00 228 LYS A N 1
ATOM 1780 C CA . LYS A 1 228 ? -3.171 -8.202 -28.649 1.00 91.00 228 LYS A CA 1
ATOM 1781 C C . LYS A 1 228 ? -3.365 -8.390 -27.147 1.00 91.00 228 LYS A C 1
ATOM 1783 O O . LYS A 1 228 ? -3.160 -9.501 -26.662 1.00 91.00 228 LYS A O 1
ATOM 1788 N N . ARG A 1 229 ? -3.776 -7.339 -26.425 1.00 89.12 229 ARG A N 1
ATOM 1789 C CA . ARG A 1 229 ? -4.077 -7.419 -24.984 1.00 89.12 229 ARG A CA 1
ATOM 1790 C C . ARG A 1 229 ? -5.233 -8.369 -24.718 1.00 89.12 229 ARG A C 1
ATOM 1792 O O . ARG A 1 229 ? -5.076 -9.305 -23.946 1.00 89.12 229 ARG A O 1
ATOM 1799 N N . GLN A 1 230 ? -6.340 -8.216 -25.437 1.00 92.75 230 GLN A N 1
ATOM 1800 C CA . GLN A 1 230 ? -7.505 -9.080 -25.271 1.00 92.75 230 GLN A CA 1
ATOM 1801 C C . GLN A 1 230 ? -7.193 -10.546 -25.614 1.00 92.75 230 GLN A C 1
ATOM 1803 O O . GLN A 1 230 ? -7.624 -11.462 -24.908 1.00 92.75 230 GLN A O 1
ATOM 1808 N N . ALA A 1 231 ? -6.420 -10.793 -26.677 1.00 93.12 231 ALA A N 1
ATOM 1809 C CA . ALA A 1 231 ? -5.978 -12.137 -27.042 1.00 93.12 231 ALA A CA 1
ATOM 1810 C C . ALA A 1 231 ? -5.045 -12.743 -25.980 1.00 93.12 231 ALA A C 1
ATOM 1812 O O . ALA A 1 231 ? -5.168 -13.926 -25.651 1.00 93.12 231 ALA A O 1
ATOM 1813 N N . PHE A 1 232 ? -4.135 -11.936 -25.428 1.00 93.38 232 PHE A N 1
ATOM 1814 C CA . PHE A 1 232 ? -3.268 -12.320 -24.321 1.00 93.38 232 PHE A CA 1
ATOM 1815 C C . PHE A 1 232 ? -4.087 -12.691 -23.079 1.00 93.38 232 PHE A C 1
ATOM 1817 O O . PHE A 1 232 ? -3.970 -13.818 -22.603 1.00 93.38 232 PHE A O 1
ATOM 1824 N N . GLU A 1 233 ? -4.965 -11.799 -22.621 1.00 91.44 233 GLU A N 1
ATOM 1825 C CA . GLU A 1 233 ? -5.827 -11.996 -21.451 1.00 91.44 233 GLU A CA 1
ATOM 1826 C C . GLU A 1 233 ? -6.691 -13.247 -21.596 1.00 91.44 233 GLU A C 1
ATOM 1828 O O . GLU A 1 233 ? -6.668 -14.123 -20.736 1.00 91.44 233 GLU A O 1
ATOM 1833 N N . THR A 1 234 ? -7.384 -13.392 -22.728 1.00 93.81 234 THR A N 1
ATOM 1834 C CA . THR A 1 234 ? -8.242 -14.555 -22.994 1.00 93.81 234 THR A CA 1
ATOM 1835 C C . THR A 1 234 ? -7.452 -15.860 -22.930 1.00 93.81 234 THR A C 1
ATOM 1837 O O . THR A 1 234 ? -7.935 -16.863 -22.406 1.00 93.81 234 THR A O 1
ATOM 1840 N N . ARG A 1 235 ? -6.233 -15.872 -23.477 1.00 94.44 235 ARG A N 1
ATOM 1841 C CA . ARG A 1 235 ? -5.368 -17.055 -23.475 1.00 94.44 235 ARG A CA 1
ATOM 1842 C C . ARG A 1 235 ? -4.871 -17.390 -22.070 1.00 94.44 235 ARG A C 1
ATOM 1844 O O . ARG A 1 235 ? -4.888 -18.561 -21.708 1.00 94.44 235 ARG A O 1
ATOM 1851 N N . ILE A 1 236 ? -4.444 -16.388 -21.304 1.00 94.75 236 ILE A N 1
ATOM 1852 C CA . ILE A 1 236 ? -3.939 -16.562 -19.937 1.00 94.75 236 ILE A CA 1
ATOM 1853 C C . ILE A 1 236 ? -5.059 -17.029 -19.008 1.00 94.75 236 ILE A C 1
ATOM 1855 O O . ILE A 1 236 ? -4.860 -17.994 -18.282 1.00 94.75 236 ILE A O 1
ATOM 1859 N N . ILE A 1 237 ? -6.246 -16.418 -19.083 1.00 94.38 237 ILE A N 1
ATOM 1860 C CA . ILE A 1 237 ? -7.412 -16.803 -18.273 1.00 94.38 237 ILE A CA 1
ATOM 1861 C C . ILE A 1 237 ? -7.816 -18.250 -18.565 1.00 94.38 237 ILE A C 1
ATOM 1863 O O . ILE A 1 237 ? -7.914 -19.049 -17.641 1.00 94.38 237 ILE A O 1
ATOM 1867 N N . LYS A 1 238 ? -7.967 -18.627 -19.843 1.00 95.06 238 LYS A N 1
ATOM 1868 C CA . LYS A 1 238 ? -8.316 -20.009 -20.219 1.00 95.06 238 LYS A CA 1
ATOM 1869 C C . LYS A 1 238 ? -7.281 -21.025 -19.740 1.00 95.06 238 LYS A C 1
ATOM 1871 O O . LYS A 1 238 ? -7.642 -22.112 -19.299 1.00 95.06 238 LYS A O 1
ATOM 1876 N N . ALA A 1 239 ? -5.997 -20.687 -19.853 1.00 94.31 239 ALA A N 1
ATOM 1877 C CA . ALA A 1 239 ? -4.931 -21.560 -19.386 1.00 94.31 239 ALA A CA 1
ATOM 1878 C C . ALA A 1 239 ? -4.935 -21.690 -17.855 1.00 94.31 239 ALA A C 1
ATOM 1880 O O . ALA A 1 239 ? -4.829 -22.800 -17.340 1.00 94.31 239 ALA A O 1
ATOM 1881 N N . ALA A 1 240 ? -5.143 -20.587 -17.138 1.00 94.12 240 ALA A N 1
ATOM 1882 C CA . ALA A 1 240 ? -5.222 -20.580 -15.685 1.00 94.12 240 ALA A CA 1
ATOM 1883 C C . ALA A 1 240 ? -6.412 -21.392 -15.173 1.00 94.12 240 ALA A C 1
ATOM 1885 O O . ALA A 1 240 ? -6.237 -22.203 -14.271 1.00 94.12 240 ALA A O 1
ATOM 1886 N N . GLU A 1 241 ? -7.584 -21.261 -15.800 1.00 94.62 241 GLU A N 1
ATOM 1887 C CA . GLU A 1 241 ? -8.748 -22.102 -15.502 1.00 94.62 241 GLU A CA 1
ATOM 1888 C C . GLU A 1 241 ? -8.428 -23.589 -15.701 1.00 94.62 241 GLU A C 1
ATOM 1890 O O . GLU A 1 241 ? -8.755 -24.406 -14.841 1.00 94.62 241 GLU A O 1
ATOM 1895 N N . SER A 1 242 ? -7.732 -23.946 -16.789 1.00 93.75 242 SER A N 1
ATOM 1896 C CA . SER A 1 242 ? -7.316 -25.334 -17.034 1.00 93.75 242 SER A CA 1
ATOM 1897 C C . SER A 1 242 ? -6.271 -25.849 -16.036 1.00 93.75 242 SER A C 1
ATOM 1899 O O . SER A 1 242 ? -6.265 -27.036 -15.722 1.00 93.75 242 SER A O 1
ATOM 1901 N N . ASP A 1 243 ? -5.429 -24.957 -15.507 1.00 94.12 243 ASP A N 1
ATOM 1902 C CA . ASP A 1 243 ? -4.430 -25.250 -14.474 1.00 94.12 243 ASP A CA 1
ATOM 1903 C C . ASP A 1 243 ? -5.030 -25.194 -13.044 1.00 94.12 243 ASP A C 1
ATOM 1905 O O . ASP A 1 243 ? -4.320 -25.439 -12.069 1.00 94.12 243 ASP A O 1
ATOM 1909 N N . GLY A 1 244 ? -6.324 -24.874 -12.890 1.00 94.38 244 GLY A N 1
ATOM 1910 C CA . GLY A 1 244 ? -7.000 -24.751 -11.590 1.00 94.38 244 GLY A CA 1
ATOM 1911 C C . GLY A 1 244 ? -6.656 -23.477 -10.806 1.00 94.38 244 GLY A C 1
ATOM 1912 O O . GLY A 1 244 ? -6.878 -23.412 -9.597 1.00 94.38 244 GLY A O 1
ATOM 1913 N N . ILE A 1 245 ? -6.106 -22.460 -11.471 1.00 93.56 245 ILE A N 1
ATOM 1914 C CA . ILE A 1 245 ? -5.739 -21.173 -10.877 1.00 93.56 245 ILE A CA 1
ATOM 1915 C C . ILE A 1 245 ? -6.950 -20.226 -10.958 1.00 93.56 245 ILE A C 1
ATOM 1917 O O . ILE A 1 245 ? -7.415 -19.921 -12.059 1.00 93.56 245 ILE A O 1
ATOM 1921 N N . PRO A 1 246 ? -7.470 -19.712 -9.827 1.00 93.38 246 PRO A N 1
ATOM 1922 C CA . PRO A 1 246 ? -8.605 -18.797 -9.852 1.00 93.38 246 PRO A CA 1
ATOM 1923 C C . PRO A 1 246 ? -8.216 -17.435 -10.446 1.00 93.38 246 PRO A C 1
ATOM 1925 O O . PRO A 1 246 ? -7.118 -16.927 -10.213 1.00 93.38 246 PRO A O 1
ATOM 1928 N N . ILE A 1 247 ? -9.153 -16.791 -11.150 1.00 88.75 247 ILE A N 1
ATOM 1929 C CA . ILE A 1 247 ? -8.938 -15.481 -11.800 1.00 88.75 247 ILE A CA 1
ATOM 1930 C C . ILE A 1 247 ? -8.503 -14.411 -10.786 1.00 88.75 247 ILE A C 1
ATOM 1932 O O . ILE A 1 247 ? -7.636 -13.592 -11.082 1.00 88.75 247 ILE A O 1
ATOM 1936 N N . SER A 1 248 ? -9.035 -14.449 -9.562 1.00 89.62 248 SER A N 1
ATOM 1937 C CA . SER A 1 248 ? -8.632 -13.538 -8.482 1.00 89.62 248 SER A CA 1
ATOM 1938 C C . SER A 1 248 ? -7.146 -13.648 -8.126 1.00 89.62 248 SER A C 1
ATOM 1940 O O . SER A 1 248 ? -6.542 -12.664 -7.708 1.00 89.62 248 SER A O 1
ATOM 1942 N N . ARG A 1 249 ? -6.530 -14.822 -8.323 1.00 89.75 249 ARG A N 1
ATOM 1943 C CA . ARG A 1 249 ? -5.093 -15.021 -8.118 1.00 89.75 249 ARG A CA 1
ATOM 1944 C C . ARG A 1 249 ? -4.277 -14.482 -9.289 1.00 89.75 249 ARG A C 1
ATOM 1946 O O . ARG A 1 249 ? -3.253 -13.859 -9.041 1.00 89.75 249 ARG A O 1
ATOM 1953 N N . LEU A 1 250 ? -4.748 -14.640 -10.528 1.00 87.88 250 LEU A N 1
ATOM 1954 C CA . LEU A 1 250 ? -4.111 -14.017 -11.697 1.00 87.88 250 LEU A CA 1
ATOM 1955 C C . LEU A 1 250 ? -4.074 -12.491 -11.585 1.00 87.88 250 LEU A C 1
ATOM 1957 O O . LEU A 1 250 ? -3.066 -11.875 -11.910 1.00 87.88 250 LEU A O 1
ATOM 1961 N N . GLN A 1 251 ? -5.145 -11.883 -11.071 1.00 85.19 251 GLN A N 1
ATOM 1962 C CA . GLN A 1 251 ? -5.195 -10.439 -10.821 1.00 85.19 251 GLN A CA 1
ATOM 1963 C C . GLN A 1 251 ? -4.151 -9.971 -9.807 1.00 85.19 251 GLN A C 1
ATOM 1965 O O . GLN A 1 251 ? -3.863 -8.779 -9.747 1.00 85.19 251 GLN A O 1
ATOM 1970 N N . GLN A 1 252 ? -3.604 -10.883 -8.998 1.00 87.06 252 GLN A N 1
ATOM 1971 C CA . GLN A 1 252 ? -2.574 -10.557 -8.025 1.00 87.06 252 GLN A CA 1
ATOM 1972 C C . GLN A 1 252 ? -1.163 -10.589 -8.610 1.00 87.06 252 GLN A C 1
ATOM 1974 O O . GLN A 1 252 ? -0.282 -9.972 -8.011 1.00 87.06 252 GLN A O 1
ATOM 1979 N N . TYR A 1 253 ? -0.964 -11.240 -9.760 1.00 90.31 253 TYR A N 1
ATOM 1980 C CA . TYR A 1 253 ? 0.362 -11.475 -10.324 1.00 90.31 253 TYR A CA 1
ATOM 1981 C C . TYR A 1 253 ? 1.070 -10.176 -10.708 1.00 90.31 253 TYR A C 1
ATOM 1983 O O . TYR A 1 253 ? 0.434 -9.196 -11.110 1.00 90.31 253 TYR A O 1
ATOM 1991 N N . THR A 1 254 ? 2.391 -10.174 -10.568 1.00 92.00 254 THR A N 1
ATOM 1992 C CA . THR A 1 254 ? 3.259 -9.119 -11.098 1.00 92.00 254 THR A CA 1
ATOM 1993 C C . THR A 1 254 ? 3.460 -9.292 -12.602 1.00 92.00 254 THR A C 1
ATOM 1995 O O . THR A 1 254 ? 3.162 -10.338 -13.192 1.00 92.00 254 THR A O 1
ATOM 1998 N N . ALA A 1 255 ? 4.010 -8.268 -13.247 1.00 89.88 255 ALA A N 1
ATOM 1999 C CA . ALA A 1 255 ? 4.359 -8.307 -14.655 1.00 89.88 255 ALA A CA 1
ATOM 2000 C C . ALA A 1 255 ? 5.355 -9.428 -14.980 1.00 89.88 255 ALA A C 1
ATOM 2002 O O . ALA A 1 255 ? 5.285 -10.045 -16.044 1.00 89.88 255 ALA A O 1
ATOM 2003 N N . GLU A 1 256 ? 6.267 -9.713 -14.052 1.00 90.81 256 GLU A N 1
ATOM 2004 C CA . GLU A 1 256 ? 7.250 -10.785 -14.185 1.00 90.81 256 GLU A CA 1
ATOM 2005 C C . GLU A 1 256 ? 6.594 -12.159 -14.106 1.00 90.81 256 GLU A C 1
ATOM 2007 O O . GLU A 1 256 ? 6.846 -13.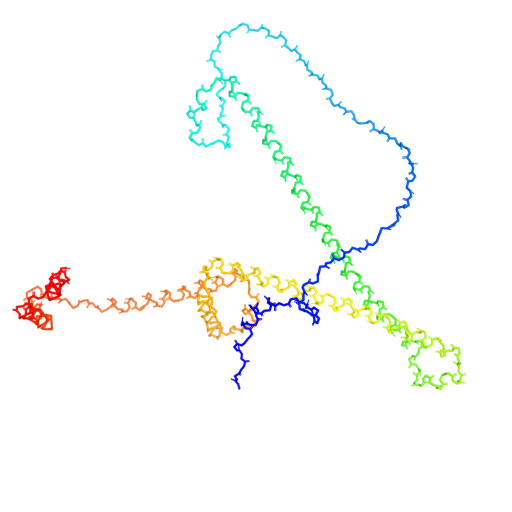009 -14.959 1.00 90.81 256 GLU A O 1
ATOM 2012 N N . GLU A 1 257 ? 5.707 -12.360 -13.133 1.00 92.12 257 GLU A N 1
ATOM 2013 C CA . GLU A 1 257 ? 4.973 -13.614 -12.968 1.00 92.12 257 GLU A CA 1
ATOM 2014 C C . GLU A 1 257 ? 4.090 -13.907 -14.187 1.00 92.12 257 GLU A C 1
ATOM 2016 O O . GLU A 1 257 ? 4.079 -15.033 -14.689 1.00 92.12 257 GLU A O 1
ATOM 2021 N N . LEU A 1 258 ? 3.412 -12.888 -14.729 1.00 92.81 258 LEU A N 1
ATOM 2022 C CA . LEU A 1 258 ? 2.623 -13.022 -15.957 1.00 92.81 258 LEU A CA 1
ATOM 2023 C C . LEU A 1 258 ? 3.490 -13.332 -17.181 1.00 92.81 258 LEU A C 1
ATOM 2025 O O . LEU A 1 258 ? 3.092 -14.149 -18.014 1.00 92.81 258 LEU A O 1
ATOM 2029 N N . ALA A 1 259 ? 4.673 -12.724 -17.295 1.00 92.12 259 ALA A N 1
ATOM 2030 C CA . ALA A 1 259 ? 5.602 -13.018 -18.383 1.00 92.12 259 ALA A CA 1
ATOM 2031 C C . ALA A 1 259 ? 6.139 -14.457 -18.300 1.00 92.12 259 ALA A C 1
ATOM 2033 O O . ALA A 1 259 ? 6.153 -15.165 -19.306 1.00 92.12 259 ALA A O 1
ATOM 2034 N N . ILE A 1 260 ? 6.511 -14.918 -17.101 1.00 93.38 260 ILE A N 1
ATOM 2035 C CA . ILE A 1 260 ? 6.941 -16.303 -16.860 1.00 93.38 260 ILE A CA 1
ATOM 2036 C C . ILE A 1 260 ? 5.814 -17.277 -17.212 1.00 93.38 260 ILE A C 1
ATOM 2038 O O . ILE A 1 260 ? 6.053 -18.294 -17.867 1.00 93.38 260 ILE A O 1
ATOM 2042 N N . TYR A 1 261 ? 4.580 -16.962 -16.811 1.00 94.38 261 TYR A N 1
ATOM 2043 C CA . TYR A 1 261 ? 3.425 -17.795 -17.118 1.00 94.38 261 TYR A CA 1
ATOM 2044 C C . TYR A 1 261 ? 3.172 -17.873 -18.632 1.00 94.38 261 TYR A C 1
ATOM 2046 O O . TYR A 1 261 ? 3.020 -18.966 -19.175 1.00 94.38 261 TYR A O 1
ATOM 2054 N N . ASP A 1 262 ? 3.222 -16.746 -19.347 1.00 94.31 262 ASP A N 1
ATOM 2055 C CA . ASP A 1 262 ? 3.104 -16.718 -20.809 1.00 94.31 262 ASP A CA 1
ATOM 2056 C C . ASP A 1 262 ? 4.193 -17.545 -21.507 1.00 94.31 262 ASP A C 1
ATOM 2058 O O . ASP A 1 262 ? 3.910 -18.321 -22.425 1.00 94.31 262 ASP A O 1
ATOM 2062 N N . ASP A 1 263 ? 5.440 -17.430 -21.058 1.00 94.12 263 ASP A N 1
ATOM 2063 C CA . ASP A 1 263 ? 6.547 -18.200 -21.616 1.00 94.12 263 ASP A CA 1
ATOM 2064 C C . ASP A 1 263 ? 6.399 -19.700 -21.338 1.00 94.12 263 ASP A C 1
ATOM 2066 O O . ASP A 1 263 ? 6.637 -20.517 -22.235 1.00 94.12 263 ASP A O 1
ATOM 2070 N N . ALA A 1 264 ? 5.894 -20.081 -20.161 1.00 94.50 264 ALA A N 1
ATOM 2071 C CA . ALA A 1 264 ? 5.538 -21.465 -19.863 1.00 94.50 264 ALA A CA 1
ATOM 2072 C C . ALA A 1 264 ? 4.449 -21.991 -20.818 1.00 94.50 264 ALA A C 1
ATOM 2074 O O . ALA A 1 264 ? 4.561 -23.112 -21.325 1.00 94.50 264 ALA A O 1
ATOM 2075 N N . LEU A 1 265 ? 3.429 -21.186 -21.138 1.00 94.50 265 LEU A N 1
ATOM 2076 C CA . LEU A 1 265 ? 2.393 -21.565 -22.108 1.00 94.50 265 LEU A CA 1
ATOM 2077 C C . LEU A 1 265 ? 2.955 -21.724 -23.522 1.00 94.50 265 LEU A C 1
ATOM 2079 O O . LEU A 1 265 ? 2.660 -22.715 -24.200 1.00 94.50 265 LEU A O 1
ATOM 2083 N N . LYS A 1 266 ? 3.798 -20.788 -23.974 1.00 93.44 266 LYS A N 1
ATOM 2084 C CA . LYS A 1 266 ? 4.485 -20.896 -25.271 1.00 93.44 266 LYS A CA 1
ATOM 2085 C C . LYS A 1 266 ? 5.358 -22.145 -25.329 1.00 93.44 266 LYS A C 1
ATOM 2087 O O . LYS A 1 266 ? 5.367 -22.829 -26.353 1.00 93.44 266 LYS A O 1
ATOM 2092 N N . TYR A 1 267 ? 6.054 -22.468 -24.242 1.00 95.12 267 TYR A N 1
ATOM 2093 C CA . TYR A 1 267 ? 6.897 -23.654 -24.145 1.00 95.12 267 TYR A CA 1
ATOM 2094 C C . TYR A 1 267 ? 6.080 -24.949 -24.244 1.00 95.12 267 TYR A C 1
ATOM 2096 O O . TYR A 1 267 ? 6.391 -25.804 -25.077 1.00 95.12 267 TYR A O 1
ATOM 2104 N N . ARG A 1 268 ? 4.977 -25.065 -23.488 1.00 93.31 268 ARG A N 1
ATOM 2105 C CA . ARG A 1 268 ? 4.039 -26.201 -23.586 1.00 93.31 268 ARG A CA 1
ATOM 2106 C C . ARG A 1 268 ? 3.514 -26.368 -25.018 1.00 93.31 268 ARG A C 1
ATOM 2108 O O . ARG A 1 268 ? 3.544 -27.471 -25.566 1.00 93.31 268 ARG A O 1
ATOM 2115 N N . ALA A 1 269 ? 3.117 -25.271 -25.667 1.00 92.62 269 ALA A N 1
ATOM 2116 C CA . ALA A 1 269 ? 2.659 -25.290 -27.056 1.00 92.62 269 ALA A CA 1
ATOM 2117 C C . ALA A 1 269 ? 3.769 -25.695 -28.046 1.00 92.62 269 ALA A C 1
ATOM 2119 O O . ALA A 1 269 ? 3.511 -26.410 -29.017 1.00 92.62 269 ALA A O 1
ATOM 2120 N N . ALA A 1 270 ? 5.012 -25.266 -27.817 1.00 93.00 270 ALA A N 1
ATOM 2121 C CA . ALA A 1 270 ? 6.153 -25.644 -28.644 1.00 93.00 270 ALA A CA 1
ATOM 2122 C C . ALA A 1 270 ? 6.483 -27.140 -28.523 1.00 93.00 270 ALA A C 1
ATOM 2124 O O . ALA A 1 270 ? 6.746 -27.779 -29.544 1.00 93.00 270 ALA A O 1
ATOM 2125 N N . ILE A 1 271 ? 6.420 -27.713 -27.314 1.00 93.56 271 ILE A N 1
ATOM 2126 C CA . ILE A 1 271 ? 6.574 -29.160 -27.100 1.00 93.56 271 ILE A CA 1
ATOM 2127 C C . ILE A 1 271 ? 5.482 -29.928 -27.850 1.00 93.56 271 ILE A C 1
ATOM 2129 O O . ILE A 1 271 ? 5.800 -30.852 -28.599 1.00 93.56 271 ILE A O 1
ATOM 2133 N N . ALA A 1 272 ? 4.217 -29.519 -27.715 1.00 91.31 272 ALA A N 1
ATOM 2134 C CA . ALA A 1 272 ? 3.100 -30.170 -28.400 1.00 91.31 272 ALA A CA 1
ATOM 2135 C C . ALA A 1 272 ? 3.285 -30.164 -29.931 1.00 91.31 272 ALA A C 1
ATOM 2137 O O . ALA A 1 272 ? 3.211 -31.211 -30.573 1.00 91.31 272 ALA A O 1
ATOM 2138 N N . LYS A 1 273 ? 3.656 -29.013 -30.511 1.00 90.69 273 LYS A N 1
ATOM 2139 C CA . LYS A 1 273 ? 3.946 -28.893 -31.952 1.00 90.69 273 LYS A CA 1
ATOM 2140 C C . LYS A 1 273 ? 5.134 -29.746 -32.399 1.00 90.69 273 LYS A C 1
ATOM 2142 O O . LYS A 1 273 ? 5.128 -30.264 -33.515 1.00 90.69 273 LYS A O 1
ATOM 2147 N N . ARG A 1 274 ? 6.177 -29.882 -31.572 1.00 87.31 274 ARG A N 1
ATOM 2148 C CA . ARG A 1 274 ? 7.311 -30.775 -31.873 1.00 87.31 274 ARG A CA 1
ATOM 2149 C C . ARG A 1 274 ? 6.859 -32.234 -31.912 1.00 87.31 274 ARG A C 1
ATOM 2151 O O . ARG A 1 274 ? 7.197 -32.926 -32.868 1.00 87.31 274 ARG A O 1
ATOM 2158 N N . ALA A 1 275 ? 6.040 -32.665 -30.954 1.00 85.88 275 ALA A N 1
ATOM 2159 C CA . ALA A 1 275 ? 5.494 -34.021 -30.924 1.00 85.88 275 ALA A CA 1
ATOM 2160 C C . ALA A 1 275 ? 4.605 -34.329 -32.147 1.00 85.88 275 ALA A C 1
ATOM 2162 O O . ALA A 1 275 ? 4.671 -35.426 -32.698 1.00 85.88 275 ALA A O 1
ATOM 2163 N N . GLU A 1 276 ? 3.805 -33.367 -32.617 1.00 84.31 276 GLU A N 1
ATOM 2164 C CA . GLU A 1 276 ? 3.012 -33.509 -33.849 1.00 84.31 276 GLU A CA 1
ATOM 2165 C C . GLU A 1 276 ? 3.888 -33.638 -35.100 1.00 84.31 276 GLU A C 1
ATOM 2167 O O . GLU A 1 276 ? 3.668 -34.526 -35.926 1.00 84.31 276 GLU A O 1
ATOM 2172 N N . LYS A 1 277 ? 4.921 -32.795 -35.225 1.00 78.25 277 LYS A N 1
ATOM 2173 C CA . LYS A 1 277 ? 5.876 -32.873 -36.340 1.00 78.25 277 LYS A CA 1
ATOM 2174 C C . LYS A 1 277 ? 6.636 -34.196 -36.347 1.00 78.25 277 LYS A C 1
ATOM 2176 O O . LYS A 1 277 ? 6.816 -34.784 -37.408 1.00 78.25 277 LYS A O 1
ATOM 2181 N N . GLU A 1 278 ? 7.038 -34.699 -35.183 1.00 75.50 278 GLU A N 1
ATOM 2182 C CA . GLU A 1 278 ? 7.712 -35.995 -35.079 1.00 75.50 278 GLU A CA 1
ATOM 2183 C C . GLU A 1 278 ? 6.792 -37.155 -35.496 1.00 75.50 278 GLU A C 1
ATOM 2185 O O . GLU A 1 278 ? 7.227 -38.072 -36.193 1.00 75.50 278 GLU A O 1
ATOM 2190 N N . LYS A 1 279 ? 5.497 -37.096 -35.154 1.00 72.94 279 LYS A N 1
ATOM 2191 C CA . LYS A 1 279 ? 4.496 -38.062 -35.642 1.00 72.94 279 LYS A CA 1
ATOM 2192 C C . LYS A 1 279 ? 4.306 -37.989 -37.162 1.00 72.94 279 LYS A C 1
ATOM 2194 O O . LYS A 1 279 ? 4.142 -39.032 -37.788 1.00 72.94 279 LYS A O 1
ATOM 2199 N N . ALA A 1 280 ? 4.365 -36.796 -37.756 1.00 68.19 280 ALA A N 1
ATOM 2200 C CA . ALA A 1 280 ? 4.251 -36.614 -39.205 1.00 68.19 280 ALA A CA 1
ATOM 2201 C C . ALA A 1 280 ? 5.481 -37.137 -39.974 1.00 68.19 280 ALA A C 1
ATOM 2203 O O . ALA A 1 280 ? 5.327 -37.750 -41.026 1.00 68.19 280 ALA A O 1
ATOM 2204 N N . VAL A 1 281 ? 6.694 -36.960 -39.436 1.00 61.75 281 VAL A N 1
ATOM 2205 C CA . VAL A 1 281 ? 7.947 -37.442 -40.057 1.00 61.75 281 VAL A CA 1
ATOM 2206 C C . VAL A 1 281 ? 8.102 -38.967 -39.952 1.00 61.75 281 VAL A C 1
ATOM 2208 O O . VAL A 1 281 ? 8.733 -39.583 -40.807 1.00 61.75 281 VAL A O 1
ATOM 2211 N N . LYS A 1 282 ? 7.487 -39.608 -38.948 1.00 60.53 282 LYS A N 1
ATOM 2212 C CA . LYS A 1 282 ? 7.477 -41.077 -38.798 1.00 60.53 282 LYS A CA 1
ATOM 2213 C C . LYS A 1 282 ? 6.651 -41.817 -39.857 1.00 60.53 282 LYS A C 1
ATOM 2215 O O . LYS A 1 282 ? 6.691 -43.044 -39.877 1.00 60.53 282 LYS A O 1
ATOM 2220 N N . GLN A 1 283 ? 5.940 -41.121 -40.747 1.00 58.81 283 GLN A N 1
ATOM 2221 C CA . GLN A 1 283 ? 5.492 -41.726 -42.000 1.00 58.81 283 GLN A CA 1
ATOM 2222 C C . GLN A 1 283 ? 6.649 -41.636 -43.001 1.00 58.81 283 GLN A C 1
ATOM 2224 O O . GLN A 1 283 ? 6.899 -40.549 -43.525 1.00 58.81 283 GLN A O 1
ATOM 2229 N N . PRO A 1 284 ? 7.394 -42.731 -43.256 1.00 57.69 284 PRO A N 1
ATOM 2230 C CA . PRO A 1 284 ? 8.505 -42.672 -44.191 1.00 57.69 284 PRO A CA 1
ATOM 2231 C C . PRO A 1 284 ? 7.971 -42.215 -45.555 1.00 57.69 284 PRO A C 1
ATOM 2233 O O . PRO A 1 284 ? 6.922 -42.715 -45.987 1.00 57.69 284 PRO A O 1
ATOM 2236 N N . PRO A 1 285 ? 8.653 -41.284 -46.250 1.00 62.12 285 PRO A N 1
ATOM 2237 C CA . PRO A 1 285 ? 8.293 -40.974 -47.624 1.00 62.12 285 PRO A CA 1
ATOM 2238 C C . PRO A 1 285 ? 8.274 -42.295 -48.393 1.00 62.12 285 PRO A C 1
ATOM 2240 O O . PRO A 1 285 ? 9.232 -43.069 -48.309 1.00 62.12 285 PRO A O 1
ATOM 2243 N N . LYS A 1 286 ? 7.161 -42.596 -49.080 1.00 67.00 286 LYS A N 1
ATOM 2244 C CA . LYS A 1 286 ? 7.054 -43.810 -49.900 1.00 67.00 286 LYS A CA 1
ATOM 2245 C C . LYS A 1 286 ? 8.268 -43.832 -50.817 1.00 67.00 286 LYS A C 1
ATOM 2247 O O . LYS A 1 286 ? 8.395 -42.967 -51.678 1.00 67.00 286 LYS A O 1
ATOM 2252 N N . VAL A 1 287 ? 9.160 -44.794 -50.595 1.00 65.88 287 VAL A N 1
ATOM 2253 C CA . VAL A 1 287 ? 10.358 -44.971 -51.410 1.00 65.88 287 VAL A CA 1
ATOM 2254 C C . VAL A 1 287 ? 9.878 -45.271 -52.824 1.00 65.88 287 VAL A C 1
ATOM 2256 O O . VAL A 1 287 ? 9.422 -46.377 -53.122 1.00 65.88 287 VAL A O 1
ATOM 2259 N N . VAL A 1 288 ? 9.907 -44.258 -53.688 1.00 59.34 288 VAL A N 1
ATOM 2260 C CA . VAL A 1 288 ? 9.648 -44.432 -55.112 1.00 59.34 288 VAL A CA 1
ATOM 2261 C C . VAL A 1 288 ? 10.838 -45.211 -55.646 1.00 59.34 288 VAL A C 1
ATOM 2263 O O . VAL A 1 288 ? 11.972 -44.737 -55.611 1.00 59.34 288 VAL A O 1
ATOM 2266 N N . ARG A 1 289 ? 10.595 -46.448 -56.082 1.00 58.94 289 ARG A N 1
ATOM 2267 C CA . ARG A 1 289 ? 11.629 -47.252 -56.734 1.00 58.94 289 ARG A CA 1
ATOM 2268 C C . ARG A 1 289 ? 12.112 -46.504 -57.985 1.00 58.94 289 ARG A C 1
ATOM 2270 O O . ARG A 1 289 ? 11.258 -46.061 -58.760 1.00 58.94 289 ARG A O 1
ATOM 2277 N N . PRO A 1 290 ? 13.431 -46.376 -58.208 1.00 52.34 290 PRO A N 1
ATOM 2278 C CA . PRO A 1 290 ? 13.956 -45.826 -59.452 1.00 52.34 290 PRO A CA 1
ATOM 2279 C C . PRO A 1 290 ? 13.359 -46.601 -60.636 1.00 52.34 290 PRO A C 1
ATOM 2281 O O . PRO A 1 290 ? 13.465 -47.824 -60.682 1.00 52.34 290 PRO A O 1
ATOM 2284 N N . GLY A 1 291 ? 12.666 -45.905 -61.541 1.00 59.72 291 GLY A N 1
ATOM 2285 C CA . GLY A 1 291 ? 12.001 -46.507 -62.707 1.00 59.72 291 GLY A CA 1
ATOM 2286 C C . GLY A 1 291 ? 10.487 -46.735 -62.583 1.00 59.72 291 GLY A C 1
ATOM 2287 O O . GLY A 1 291 ? 9.870 -47.185 -63.543 1.00 59.72 291 GLY A O 1
ATOM 2288 N N . SER A 1 292 ? 9.860 -46.399 -61.452 1.00 53.50 292 SER A N 1
ATOM 2289 C CA . SER A 1 292 ? 8.395 -46.296 -61.363 1.00 53.50 292 SER A CA 1
ATOM 2290 C C . SER A 1 292 ? 7.925 -44.962 -61.976 1.00 53.50 292 SER A C 1
ATOM 2292 O O . SER A 1 292 ? 8.475 -43.921 -61.600 1.00 53.50 292 SER A O 1
ATOM 2294 N N . PRO A 1 293 ? 6.945 -44.945 -62.905 1.00 55.25 293 PRO A N 1
ATOM 2295 C CA . PRO A 1 293 ? 6.416 -43.710 -63.475 1.00 55.25 293 PRO A CA 1
ATOM 2296 C C . PRO A 1 293 ? 5.703 -42.900 -62.386 1.00 55.25 293 PRO A C 1
ATOM 2298 O O . PRO A 1 293 ? 4.536 -43.106 -62.061 1.00 55.25 293 PRO A O 1
ATOM 2301 N N . SER A 1 294 ? 6.437 -41.963 -61.796 1.00 56.38 294 SER A N 1
ATOM 2302 C CA . SER A 1 294 ? 5.927 -40.953 -60.876 1.00 56.38 294 SER A CA 1
ATOM 2303 C C . SER A 1 294 ? 5.234 -39.841 -61.672 1.00 56.38 294 SER A C 1
ATOM 2305 O O . SER A 1 294 ? 5.764 -38.739 -61.813 1.00 56.38 294 SER A O 1
ATOM 2307 N N . ALA A 1 295 ? 4.035 -40.112 -62.176 1.00 56.06 295 ALA A N 1
ATOM 2308 C CA . ALA A 1 295 ? 3.105 -39.073 -62.598 1.00 56.06 295 ALA A CA 1
ATOM 2309 C C . ALA A 1 295 ? 1.828 -39.245 -61.777 1.00 56.06 295 ALA A C 1
ATOM 2311 O O . ALA A 1 295 ? 1.060 -40.184 -61.971 1.00 56.06 295 ALA A O 1
ATOM 2312 N N . SER A 1 296 ? 1.626 -38.367 -60.793 1.00 61.72 296 SER A N 1
ATOM 2313 C CA . SER A 1 296 ? 0.321 -38.262 -60.145 1.00 61.72 296 SER A CA 1
ATOM 2314 C C . SER A 1 296 ? -0.671 -37.806 -61.223 1.00 61.72 296 SER A C 1
ATOM 2316 O O . SER A 1 296 ? -0.494 -36.697 -61.737 1.00 61.72 296 SER A O 1
ATOM 2318 N N . PRO A 1 297 ? -1.690 -38.606 -61.594 1.00 62.66 297 PRO A N 1
ATOM 2319 C CA . PRO A 1 297 ? -2.579 -38.303 -62.723 1.00 62.66 297 PRO A CA 1
ATOM 2320 C C . PRO A 1 297 ? -3.313 -36.965 -62.546 1.00 62.66 297 PRO A C 1
ATOM 2322 O O . PRO A 1 297 ? -3.670 -36.309 -63.520 1.00 62.66 297 PRO A O 1
ATOM 2325 N N . ALA A 1 298 ? -3.464 -36.511 -61.299 1.00 68.25 298 ALA A N 1
ATOM 2326 C CA . ALA A 1 298 ? -4.027 -35.208 -60.969 1.00 68.25 298 ALA A CA 1
ATOM 2327 C C . ALA A 1 298 ? -3.157 -34.035 -61.451 1.00 68.25 298 ALA A C 1
ATOM 2329 O O . ALA A 1 298 ? -3.687 -33.022 -61.902 1.00 68.25 298 ALA A O 1
ATOM 2330 N N . LYS A 1 299 ? -1.824 -34.165 -61.384 1.00 71.88 299 LYS A N 1
ATOM 2331 C CA . LYS A 1 299 ? -0.913 -33.096 -61.808 1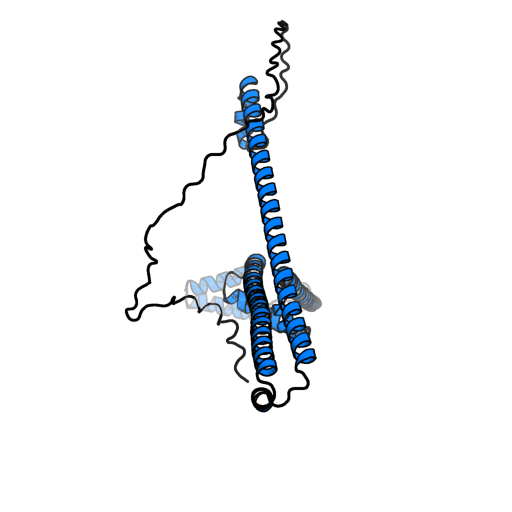.00 71.88 299 LYS A CA 1
ATOM 2332 C C . LYS A 1 299 ? -0.913 -32.980 -63.328 1.00 71.88 299 LYS A C 1
ATOM 2334 O O . LYS A 1 299 ? -1.090 -31.885 -63.838 1.00 71.88 299 LYS A O 1
ATOM 2339 N N . GLU A 1 300 ? -0.842 -34.107 -64.034 1.00 74.38 300 GLU A N 1
ATOM 2340 C CA . GLU A 1 300 ? -0.864 -34.159 -65.502 1.00 74.38 300 GLU A CA 1
ATOM 2341 C C . GLU A 1 300 ? -2.183 -33.626 -66.091 1.00 74.38 300 GLU A C 1
ATOM 2343 O O . GLU A 1 300 ? -2.172 -32.843 -67.043 1.00 74.38 300 GLU A O 1
ATOM 2348 N N . GLN A 1 301 ? -3.324 -33.941 -65.467 1.00 77.19 301 GLN A N 1
ATOM 2349 C CA . GLN A 1 301 ? -4.617 -33.348 -65.832 1.00 77.19 301 GLN A CA 1
ATOM 2350 C C . GLN A 1 301 ? -4.656 -31.834 -65.586 1.00 77.19 301 GLN A C 1
ATOM 2352 O O . GLN A 1 301 ? -5.204 -31.086 -66.402 1.00 77.19 301 GLN A O 1
ATOM 2357 N N . GLN A 1 302 ? -4.049 -31.360 -64.495 1.00 80.75 302 GLN A N 1
ATOM 2358 C CA . GLN A 1 302 ? -3.959 -29.934 -64.205 1.00 80.75 302 GLN A CA 1
ATOM 2359 C C . GLN A 1 302 ? -3.083 -29.211 -65.238 1.00 80.75 302 GLN A C 1
ATOM 2361 O O . GLN A 1 302 ? -3.509 -28.181 -65.761 1.00 80.75 302 GLN A O 1
ATOM 2366 N N . GLU A 1 303 ? -1.927 -29.768 -65.618 1.00 83.62 303 GLU A N 1
ATOM 2367 C CA . GLU A 1 303 ? -1.074 -29.179 -66.663 1.00 83.62 303 GLU A CA 1
ATOM 2368 C C . GLU A 1 303 ? -1.786 -29.149 -68.020 1.00 83.62 303 GLU A C 1
ATOM 2370 O O . GLU A 1 303 ? -1.787 -28.117 -68.696 1.00 83.62 303 GLU A O 1
ATOM 2375 N N . ALA A 1 304 ? -2.473 -30.235 -68.386 1.00 83.88 304 ALA A N 1
ATOM 2376 C CA . ALA A 1 304 ? -3.247 -30.305 -69.621 1.00 83.88 304 ALA A CA 1
ATOM 2377 C C . ALA A 1 304 ? -4.375 -29.258 -69.656 1.00 83.88 304 ALA A C 1
ATOM 2379 O O . ALA A 1 304 ? -4.580 -28.610 -70.684 1.00 83.88 304 ALA A O 1
ATOM 2380 N N . SER A 1 305 ? -5.076 -29.044 -68.537 1.00 84.94 305 SER A N 1
ATOM 2381 C CA . SER A 1 305 ? -6.153 -28.049 -68.445 1.00 84.94 305 SER A CA 1
ATOM 2382 C C . SER A 1 305 ? -5.642 -26.607 -68.558 1.00 84.94 305 SER A C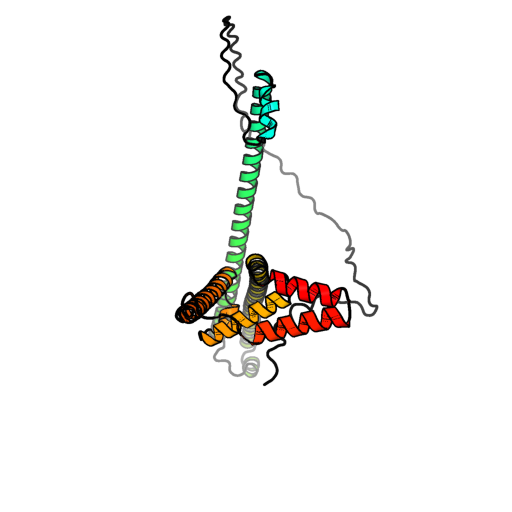 1
ATOM 2384 O O . SER A 1 305 ? -6.206 -25.806 -69.304 1.00 84.94 305 SER A O 1
ATOM 2386 N N . VAL A 1 306 ? -4.527 -26.284 -67.896 1.00 86.75 306 VAL A N 1
ATOM 2387 C CA . VAL A 1 306 ? -3.921 -24.945 -67.923 1.00 86.75 306 VAL A CA 1
ATOM 2388 C C . VAL A 1 306 ? -3.341 -24.640 -69.306 1.00 86.75 306 VAL A C 1
ATOM 2390 O O . VAL A 1 306 ? -3.550 -23.550 -69.836 1.00 86.75 306 VAL A O 1
ATOM 2393 N N . MET A 1 307 ? -2.692 -25.618 -69.944 1.00 87.88 307 MET A N 1
ATOM 2394 C CA . MET A 1 307 ? -2.171 -25.474 -71.307 1.00 87.88 307 MET A CA 1
ATOM 2395 C C . MET A 1 307 ? -3.286 -25.385 -72.355 1.00 87.88 307 MET A C 1
ATOM 2397 O O . MET A 1 307 ? -3.150 -24.645 -73.330 1.00 87.88 307 MET A O 1
ATOM 2401 N N . LYS A 1 308 ? -4.402 -26.100 -72.161 1.00 89.44 308 LYS A N 1
ATOM 2402 C CA . LYS A 1 308 ? -5.590 -25.971 -73.015 1.00 89.44 308 LYS A CA 1
ATOM 2403 C C . LYS A 1 308 ? -6.196 -24.573 -72.900 1.00 89.44 308 LYS A C 1
ATOM 2405 O O . LYS A 1 308 ? -6.456 -23.958 -73.930 1.00 89.44 308 LYS A O 1
ATOM 2410 N N . ASN A 1 309 ? -6.344 -24.054 -71.681 1.00 86.94 309 ASN A N 1
ATOM 2411 C CA . ASN A 1 309 ? -6.857 -22.703 -71.453 1.00 86.94 309 ASN A CA 1
ATOM 2412 C C . ASN A 1 309 ? -5.939 -21.643 -72.070 1.00 86.94 309 ASN A C 1
ATOM 2414 O O . ASN A 1 309 ? -6.426 -20.771 -72.778 1.00 86.94 309 ASN A O 1
ATOM 2418 N N . LEU A 1 310 ? -4.616 -21.771 -71.913 1.00 90.38 310 LEU A N 1
ATOM 2419 C CA . LEU A 1 310 ? -3.651 -20.873 -72.554 1.00 90.38 310 LEU A CA 1
ATOM 2420 C C . LEU A 1 310 ? -3.791 -20.855 -74.084 1.00 90.38 310 LEU A C 1
ATOM 2422 O O . LEU A 1 310 ? -3.784 -19.785 -74.686 1.00 90.38 310 LEU A O 1
ATOM 2426 N N . ARG A 1 311 ? -3.956 -22.026 -74.715 1.00 90.06 311 ARG A N 1
ATOM 2427 C CA . ARG A 1 311 ? -4.151 -22.130 -76.172 1.00 90.06 311 ARG A CA 1
ATOM 2428 C C . ARG A 1 311 ? -5.484 -21.548 -76.645 1.00 90.06 311 ARG A C 1
ATOM 2430 O O . ARG A 1 311 ? -5.565 -21.121 -77.790 1.00 90.06 311 ARG A O 1
ATOM 2437 N N . GLN A 1 312 ? -6.516 -21.574 -75.804 1.00 89.00 312 GLN A N 1
ATOM 2438 C CA . GLN A 1 312 ? -7.853 -21.093 -76.154 1.00 89.00 312 GLN A CA 1
ATOM 2439 C C . GLN A 1 312 ? -8.028 -19.592 -75.924 1.00 89.00 312 GLN A C 1
ATOM 2441 O O . GLN A 1 312 ? -8.655 -18.932 -76.745 1.00 89.00 312 GLN A O 1
ATOM 2446 N N . THR A 1 313 ? -7.504 -19.052 -74.821 1.00 86.69 313 THR A N 1
ATOM 2447 C CA . THR A 1 313 ? -7.760 -17.658 -74.428 1.00 86.69 313 THR A CA 1
ATOM 2448 C C . THR A 1 313 ? -6.618 -16.713 -74.782 1.00 86.69 313 THR A C 1
ATOM 2450 O O . THR A 1 313 ? -6.869 -15.530 -74.985 1.00 86.69 313 THR A O 1
ATOM 2453 N N . GLY A 1 314 ? -5.370 -17.196 -74.833 1.00 81.50 314 GLY A N 1
ATOM 2454 C CA . GLY A 1 314 ? -4.190 -16.371 -75.124 1.00 81.50 314 GLY A CA 1
ATOM 2455 C C . GLY A 1 314 ? -3.935 -15.231 -74.125 1.00 81.50 314 GLY A C 1
ATOM 2456 O O . GLY A 1 314 ? -3.159 -14.326 -74.419 1.00 81.50 314 GLY A O 1
ATOM 2457 N N . THR A 1 315 ? -4.588 -15.240 -72.960 1.00 89.81 315 THR A N 1
ATOM 2458 C CA . THR A 1 315 ? -4.512 -14.152 -71.977 1.00 89.81 315 THR A CA 1
ATOM 2459 C C . THR A 1 315 ? -3.248 -14.231 -71.119 1.00 89.81 315 THR A C 1
ATOM 2461 O O . THR A 1 315 ? -2.712 -15.311 -70.855 1.00 89.81 315 THR A O 1
ATOM 2464 N N . ILE A 1 316 ? -2.790 -13.075 -70.627 1.00 84.06 316 ILE A N 1
ATOM 2465 C CA . ILE A 1 316 ? -1.598 -12.958 -69.767 1.00 84.06 316 ILE A CA 1
ATOM 2466 C C . ILE A 1 316 ? -1.767 -13.776 -68.476 1.00 84.06 316 ILE A C 1
ATOM 2468 O O . ILE A 1 316 ? -0.828 -14.443 -68.045 1.00 84.06 316 ILE A O 1
ATOM 2472 N N . ASP A 1 317 ? -2.976 -13.824 -67.913 1.00 84.81 317 ASP A N 1
ATOM 2473 C CA . ASP A 1 317 ? -3.272 -14.612 -66.709 1.00 84.81 317 ASP A CA 1
ATOM 2474 C C . ASP A 1 317 ? -3.146 -16.123 -66.946 1.00 84.81 317 ASP A C 1
ATOM 2476 O O . ASP A 1 317 ? -2.615 -16.853 -66.104 1.00 84.81 317 ASP A O 1
ATOM 2480 N N . ALA A 1 318 ? -3.569 -16.607 -68.120 1.00 84.25 318 ALA A N 1
ATOM 2481 C CA . ALA A 1 318 ? -3.401 -18.007 -68.498 1.00 84.25 318 ALA A CA 1
ATOM 2482 C C . ALA A 1 318 ? -1.916 -18.355 -68.710 1.00 84.25 318 ALA A C 1
ATOM 2484 O O . ALA A 1 318 ? -1.474 -19.448 -68.346 1.00 84.25 318 ALA A O 1
ATOM 2485 N N . ALA A 1 319 ? -1.125 -17.412 -69.234 1.00 84.25 319 ALA A N 1
ATOM 2486 C CA . ALA A 1 319 ? 0.319 -17.573 -69.387 1.00 84.25 319 ALA A CA 1
ATOM 2487 C C . ALA A 1 319 ? 1.036 -17.582 -68.027 1.00 84.25 319 ALA A C 1
ATOM 2489 O O . ALA A 1 319 ? 1.900 -18.428 -67.795 1.00 84.25 319 ALA A O 1
ATOM 2490 N N . ALA A 1 320 ? 0.635 -16.710 -67.097 1.00 85.81 320 ALA A N 1
ATOM 2491 C CA . ALA A 1 320 ? 1.163 -16.671 -65.736 1.00 85.81 320 ALA A CA 1
ATOM 2492 C C . ALA A 1 320 ? 0.845 -17.960 -64.961 1.00 85.81 320 ALA A C 1
ATOM 2494 O O . ALA A 1 320 ? 1.717 -18.504 -64.279 1.00 85.81 320 ALA A O 1
ATOM 2495 N N . ALA A 1 321 ? -0.371 -18.498 -65.108 1.00 84.75 321 ALA A N 1
ATOM 2496 C CA . ALA A 1 321 ? -0.755 -19.777 -64.517 1.00 84.75 321 ALA A CA 1
ATOM 2497 C C . ALA A 1 321 ? 0.090 -20.943 -65.064 1.00 84.75 321 ALA A C 1
ATOM 2499 O O . ALA A 1 321 ? 0.604 -21.744 -64.280 1.00 84.75 321 ALA A O 1
ATOM 2500 N N . ALA A 1 322 ? 0.301 -21.007 -66.384 1.00 86.00 322 ALA A N 1
ATOM 2501 C CA . ALA A 1 322 ? 1.158 -22.016 -67.013 1.00 86.00 322 ALA A CA 1
ATOM 2502 C C . ALA A 1 322 ? 2.628 -21.889 -66.573 1.00 86.00 322 ALA A C 1
ATOM 2504 O O . ALA A 1 322 ? 3.293 -22.885 -66.280 1.00 86.00 322 ALA A O 1
ATOM 2505 N N . PHE A 1 323 ? 3.131 -20.658 -66.471 1.00 86.25 323 PHE A N 1
ATOM 2506 C CA . PHE A 1 323 ? 4.496 -20.376 -66.036 1.00 86.25 323 PHE A CA 1
ATOM 2507 C C . PHE A 1 323 ? 4.727 -20.759 -64.569 1.00 86.25 323 PHE A C 1
ATOM 2509 O O . PHE A 1 323 ? 5.721 -21.408 -64.241 1.00 86.25 323 PHE A O 1
ATOM 2516 N N . LYS A 1 324 ? 3.770 -20.443 -63.688 1.00 85.06 324 LYS A N 1
ATOM 2517 C CA . LYS A 1 324 ? 3.804 -20.820 -62.269 1.00 85.06 324 LYS A CA 1
ATOM 2518 C C . LYS A 1 324 ? 3.794 -22.337 -62.082 1.00 85.06 324 LYS A C 1
ATOM 2520 O O . LYS A 1 324 ? 4.525 -22.847 -61.235 1.00 85.06 324 LYS A O 1
ATOM 2525 N N . LEU A 1 325 ? 3.020 -23.057 -62.896 1.00 83.31 325 LEU A N 1
ATOM 2526 C CA . LEU A 1 325 ? 2.985 -24.520 -62.884 1.00 83.31 325 LEU A CA 1
ATOM 2527 C C . LEU A 1 325 ? 4.351 -25.125 -63.258 1.00 83.31 325 LEU A C 1
ATOM 2529 O O . LEU A 1 325 ? 4.812 -26.061 -62.610 1.00 83.31 325 LEU A O 1
ATOM 2533 N N . ARG A 1 326 ? 5.029 -24.536 -64.253 1.00 80.69 326 ARG A N 1
ATOM 2534 C CA . ARG A 1 326 ? 6.354 -24.971 -64.721 1.00 80.69 326 ARG A CA 1
ATOM 2535 C C . ARG A 1 326 ? 7.481 -24.660 -63.730 1.00 80.69 326 ARG A C 1
ATOM 2537 O O . ARG A 1 326 ? 8.452 -25.410 -63.669 1.00 80.69 326 ARG A O 1
ATOM 2544 N N . LEU A 1 327 ? 7.364 -23.577 -62.960 1.00 79.06 327 LEU A N 1
ATOM 2545 C CA . LEU A 1 327 ? 8.349 -23.201 -61.939 1.00 79.06 327 LEU A CA 1
ATOM 2546 C C . LEU A 1 327 ? 8.157 -23.931 -60.605 1.00 79.06 327 LEU A C 1
ATOM 2548 O O . LEU A 1 327 ? 9.144 -24.257 -59.960 1.00 79.06 327 LEU A O 1
ATOM 2552 N N . GLY A 1 328 ? 6.919 -24.237 -60.207 1.00 65.38 328 GLY A N 1
ATOM 2553 C CA . GLY A 1 328 ? 6.622 -24.977 -58.970 1.00 65.38 328 GLY A CA 1
ATOM 2554 C C . GLY A 1 328 ? 6.872 -26.491 -59.044 1.00 65.38 328 GLY A C 1
ATOM 2555 O O . GLY A 1 328 ? 6.477 -27.220 -58.138 1.00 65.38 328 GLY A O 1
ATOM 2556 N N . GLY A 1 329 ? 7.449 -26.981 -60.146 1.00 56.59 329 GLY A N 1
ATOM 2557 C CA . GLY A 1 329 ? 7.727 -28.398 -60.394 1.00 56.59 329 GLY A CA 1
ATOM 2558 C C . GLY A 1 329 ? 9.197 -28.816 -60.283 1.00 56.59 329 GLY A C 1
ATOM 2559 O O . GLY A 1 329 ? 9.477 -29.976 -60.579 1.00 56.59 329 GLY A O 1
ATOM 2560 N N . ARG A 1 330 ? 10.107 -27.911 -59.901 1.00 44.00 330 ARG A N 1
ATOM 2561 C CA . ARG A 1 330 ? 11.512 -28.215 -59.582 1.00 44.00 330 ARG A CA 1
ATOM 2562 C C . ARG A 1 330 ? 11.757 -28.144 -58.084 1.00 44.00 330 ARG A C 1
ATOM 2564 O O . ARG A 1 330 ? 11.154 -27.259 -57.443 1.00 44.00 330 ARG A O 1
#

Foldseek 3Di:
DPDDPVPVVVPPPPPDDDPADPVRDDDDDDDDDDDDDDDDDDDDDDDDDDDDPDPPPPPPPDDDDDDDPDQPPQDDDPPDDPVCVVVLVPDDSVRSVVVVVVSVVVVVVVVVVVVVVVVVVVVVVVVVVVVVVVLVVVLVVLVVQLVVLVVVLCVLCVVPPDLVVCCVPPVPSSVVNVVSVVSSVVSVVVSVVSVVVVVVVVVVVVVVQLVVQVVLLCVVVVVVDPVSVVVLVVVLCVVCVVVVHDPVVVSVDGSVRSVVSVVVVVVVVVVVVVVVVVVVPVPPDPPDPPPDPPDPVVLVVVLVVLVVCCVVPVDPVSVVSNVVSVVVPD

Radius of gyration: 42.02 Å; chains: 1; bounding box: 103×88×117 Å

Sequence (330 aa):
MHDAGQAISGLLQKERGGPRDDAGRFASAKPTEEQPAPPVEATERPVETQESPDDNLEFDDGQSTGADNNQPDIDMPKSWSSSDRDEWSKLTPEAKAIVQRREQQREAGMSKLASQLKAKETEVAKVLEQIETERKQLASQAGRYASEAVRKFQSEFGDVKDPGQLAATDPARFLRYQAAQMAVGQAVQEAQQYEQQQAEEFSKAMLEFRKTENEKVAERLKLDTPEKRQAFETRIIKAAESDGIPISRLQQYTAEELAIYDDALKYRAAIAKRAEKEKAVKQPPKVVRPGSPSASPAKEQQEASVMKNLRQTGTIDAAAAAFKLRLGGR

Secondary structure (DSSP, 8-state):
---SSSTTTTTSS--S-PPPPTT-------------PPP-----------------------------------PPPTTS-GGGHHHHHTS-HHHHHHHHHHHHHHHHHHHHHHHHHHHHHHHHHHHHHHHHHHHHHHHHHHHHHHHHHHHHHHHHHTT-S-HHHHHHH-HHHHHHHHHHHHHHHHHHHHHHHHHHHHHHHHHHHHHHHHHHHHHHHHHHHT--SHHHHHHHHHHHHHHHHHTT--HHHHTT--HHHHHHHHHHHHHHHHHHHHHHHHHHHTS------TTS----HHHHHHHHHHHHHHHHH--HHHHHHHHHHHHTT-

pLDDT: mean 78.07, std 21.26, range [29.83, 98.0]